Protein AF-A0A960XNT9-F1 (afdb_monomer)

Sequence (187 aa):
MIRTFSFLTCAFPHGAYQSPGFNRPELRAPSIKGQLRWWYDALFADEKEEQRLFGFVSTRQNSRLGLHGNEASRILVRLRPLTAQAPTAPTEFMPHKGREGGTKQAIPAGTRYELSIHPRRGPQSAEQNRRLERVLDAWLLLGAVGQRSNRGAGSVWPDDAPVEAAAFMERAMGLLAGSKLRCALLD

Nearest PDB structures (foldseek):
  6nbt-assembly1_A  TM=6.609E-01  e=4.418E-06  Staphylococcus epidermidis RP62A
  6nbt-assembly2_B  TM=6.761E-01  e=5.360E-06  Staphylococcus epidermidis RP62A
  6ify-assembly1_E  TM=5.010E-01  e=7.398E-06  Streptococcus thermophilus ND03
  6ae2-assembly1_B  TM=5.400E-01  e=9.133E-05  Thermoplasma volcanium GSS1
  6ae2-assembly1_A  TM=5.597E-01  e=2.913E-04  Thermoplasma volcanium GSS1

Mean predicted aligned error: 4.72 Å

Foldseek 3Di:
DKFKKFFQAWAAAADPDDDVVDGDHDDDQVQVLVQLLVLLCQQPVCVLVSCVAQWDADDPVNVVSVHDHTGHHQKDKDKDWPDPDQDWDWDFAPVVVPPVRGTDTTRGTGGMMMIDMDGHDDDDDPVRVVSSVLSVQLCQLPNAHHPCRVVRHRRMHTPPADPDPVVSQVSNCVSRPPGPDDDDDDD

Radius of gyration: 17.93 Å; Cα contacts (8 Å, |Δi|>4): 332; chains: 1; bounding box: 42×40×52 Å

Secondary structure (DSSP, 8-state):
-EEEEEESS-BB---S-EETTEE-----HHHHHHHHHHHHHHHH--HHHHHHHHEE---HHHHHTT--S-EE-SEEEEEEESSSS---EEEESSGGGGGGT-EEEEBPTT-EEEEEEEE-SSPPPHHHHHHHHHHHHHHHHH-B-BTTGGGTTTBEEETT--SSHHHHHHHHHHHHTTSS-------

Structure (mmCIF, N/CA/C/O backbone):
data_AF-A0A960XNT9-F1
#
_entry.id   AF-A0A960XNT9-F1
#
loop_
_atom_site.group_PDB
_atom_site.id
_atom_site.type_symbol
_atom_site.label_atom_id
_atom_site.label_alt_id
_atom_site.label_comp_id
_atom_site.label_asym_id
_atom_site.label_entity_id
_atom_site.label_seq_id
_atom_site.pdbx_PDB_ins_code
_atom_site.Cartn_x
_atom_site.Cartn_y
_atom_site.Cartn_z
_atom_site.occupancy
_atom_site.B_iso_or_equiv
_atom_site.auth_seq_id
_atom_site.auth_comp_id
_atom_site.auth_asym_id
_atom_site.auth_atom_id
_atom_site.pdbx_PDB_model_num
ATOM 1 N N . MET A 1 1 ? 3.912 -5.857 11.818 1.00 93.31 1 MET A N 1
ATOM 2 C CA . MET A 1 1 ? 3.814 -6.706 10.608 1.00 93.31 1 MET A CA 1
ATOM 3 C C . MET A 1 1 ? 4.945 -6.342 9.661 1.00 93.31 1 MET A C 1
ATOM 5 O O . MET A 1 1 ? 5.222 -5.154 9.518 1.00 93.31 1 MET A O 1
ATOM 9 N N . ILE A 1 2 ? 5.599 -7.327 9.045 1.00 96.38 2 ILE A N 1
ATOM 10 C CA . ILE A 1 2 ? 6.659 -7.121 8.047 1.00 96.38 2 ILE A CA 1
ATOM 11 C C . ILE A 1 2 ? 6.313 -7.967 6.819 1.00 96.38 2 ILE A C 1
ATOM 13 O O . ILE A 1 2 ? 5.853 -9.102 6.965 1.00 96.38 2 ILE A O 1
ATOM 17 N N . ARG A 1 3 ? 6.480 -7.391 5.628 1.00 96.88 3 ARG A N 1
ATOM 18 C CA . ARG A 1 3 ? 6.283 -8.040 4.328 1.00 96.88 3 ARG A CA 1
ATOM 19 C C . ARG A 1 3 ? 7.378 -7.595 3.370 1.00 96.88 3 ARG A C 1
ATOM 21 O O . ARG A 1 3 ? 7.838 -6.455 3.443 1.00 96.88 3 ARG A O 1
ATOM 28 N N . THR A 1 4 ? 7.745 -8.467 2.448 1.00 97.12 4 THR A N 1
ATOM 29 C CA . THR A 1 4 ? 8.596 -8.140 1.306 1.00 97.12 4 THR A CA 1
ATOM 30 C C . THR A 1 4 ? 7.773 -8.214 0.030 1.00 97.12 4 THR A C 1
ATOM 32 O O . THR A 1 4 ? 6.846 -9.018 -0.082 1.00 97.12 4 THR A O 1
ATOM 35 N N . PHE A 1 5 ? 8.065 -7.321 -0.909 1.00 97.06 5 PHE A N 1
ATOM 36 C CA . PHE A 1 5 ? 7.385 -7.286 -2.196 1.00 97.06 5 PHE A CA 1
ATOM 37 C C . PHE A 1 5 ? 8.300 -6.748 -3.289 1.00 97.06 5 PHE A C 1
ATOM 39 O O . PHE A 1 5 ? 9.314 -6.091 -3.021 1.00 97.06 5 PHE A O 1
ATOM 46 N N . SER A 1 6 ? 7.902 -6.999 -4.529 1.00 95.94 6 SER A N 1
ATOM 47 C CA . SER A 1 6 ? 8.527 -6.459 -5.730 1.00 95.94 6 SER A CA 1
ATOM 48 C C . SER A 1 6 ? 7.508 -5.719 -6.594 1.00 95.94 6 SER A C 1
ATOM 50 O O . SER A 1 6 ? 6.297 -5.875 -6.427 1.00 95.94 6 SER A O 1
ATOM 52 N N . PHE A 1 7 ? 7.992 -4.885 -7.509 1.00 95.88 7 PHE A N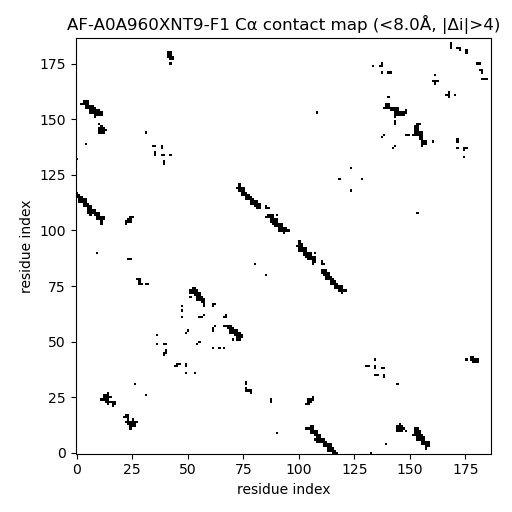 1
ATOM 53 C CA . PHE A 1 7 ? 7.160 -4.339 -8.578 1.00 95.88 7 PHE A CA 1
ATOM 54 C C . PHE A 1 7 ? 7.080 -5.324 -9.752 1.00 95.88 7 PHE A C 1
ATOM 56 O O . PHE A 1 7 ? 8.117 -5.666 -10.313 1.00 95.88 7 PHE A O 1
ATOM 63 N N . LEU A 1 8 ? 5.880 -5.734 -10.176 1.00 95.00 8 LEU A N 1
ATOM 64 C CA . LEU A 1 8 ? 5.704 -6.529 -11.409 1.00 95.00 8 LEU A CA 1
ATOM 65 C C . LEU A 1 8 ? 5.927 -5.694 -12.663 1.00 95.00 8 LEU A C 1
ATOM 67 O O . LEU A 1 8 ? 6.446 -6.172 -13.666 1.00 95.00 8 LEU A O 1
ATOM 71 N N . THR A 1 9 ? 5.517 -4.433 -12.605 1.00 95.50 9 THR A N 1
ATOM 72 C CA . THR A 1 9 ? 5.608 -3.479 -13.706 1.00 95.50 9 THR A CA 1
ATOM 73 C C . THR A 1 9 ? 6.292 -2.213 -13.221 1.00 95.50 9 THR A C 1
ATOM 75 O O . THR A 1 9 ? 6.270 -1.896 -12.030 1.00 95.50 9 THR A O 1
ATOM 78 N N . CYS A 1 10 ? 6.903 -1.461 -14.137 1.00 94.50 10 CYS A N 1
ATOM 79 C CA . CYS A 1 10 ? 7.552 -0.205 -13.776 1.00 94.50 10 CYS A CA 1
ATOM 80 C C . CYS A 1 10 ? 6.565 0.743 -13.080 1.00 94.50 10 CYS A C 1
ATOM 82 O O . CYS A 1 10 ? 5.434 0.930 -13.540 1.00 94.50 10 CYS A O 1
ATOM 84 N N . ALA A 1 11 ? 7.005 1.364 -11.988 1.00 94.44 11 ALA A N 1
ATOM 85 C CA . ALA A 1 11 ? 6.215 2.320 -11.229 1.00 94.44 11 ALA A CA 1
ATOM 86 C C . ALA A 1 11 ? 6.653 3.751 -11.541 1.00 94.44 11 ALA A C 1
ATOM 88 O O . ALA A 1 11 ? 7.844 4.068 -11.574 1.00 94.44 11 ALA A O 1
ATOM 89 N N . PHE A 1 12 ? 5.677 4.648 -11.676 1.00 92.75 12 PHE A N 1
ATOM 90 C CA . PHE A 1 12 ? 5.908 6.073 -11.929 1.00 92.75 12 PHE A CA 1
ATOM 91 C C . PHE A 1 12 ? 5.446 6.932 -10.737 1.00 92.75 12 PHE A C 1
ATOM 93 O O . PHE A 1 12 ? 4.514 7.733 -10.885 1.00 92.75 12 PHE A O 1
ATOM 100 N N . PRO A 1 13 ? 5.996 6.742 -9.520 1.00 91.12 13 PRO A N 1
ATOM 101 C CA . PRO A 1 13 ? 5.665 7.587 -8.389 1.00 91.12 13 PRO A CA 1
ATOM 102 C C . PRO A 1 13 ? 6.347 8.949 -8.496 1.00 91.12 13 PRO A C 1
ATOM 104 O O . PRO A 1 13 ? 7.357 9.141 -9.170 1.00 91.12 13 PRO A O 1
ATOM 107 N N . HIS A 1 14 ? 5.788 9.893 -7.759 1.00 86.06 14 HIS A N 1
ATOM 108 C CA . HIS A 1 14 ? 6.289 11.247 -7.642 1.00 86.06 14 HIS A CA 1
ATOM 109 C C . HIS A 1 14 ? 7.131 11.391 -6.368 1.00 86.06 14 HIS A C 1
ATOM 111 O O . HIS A 1 14 ? 6.634 11.161 -5.262 1.00 86.06 14 HIS A O 1
ATOM 117 N N . GLY A 1 15 ? 8.398 11.779 -6.527 1.00 78.56 15 GLY A N 1
ATOM 118 C CA . GLY A 1 15 ? 9.309 12.093 -5.423 1.00 78.56 15 GLY A CA 1
ATOM 119 C C . GLY A 1 15 ? 9.246 13.561 -4.988 1.00 78.56 15 GLY A C 1
ATOM 120 O O . GLY A 1 15 ? 8.437 14.340 -5.493 1.00 78.56 15 GLY A O 1
ATOM 121 N N . ALA A 1 16 ? 10.117 13.951 -4.054 1.00 72.44 16 ALA A N 1
ATOM 122 C CA . ALA A 1 16 ? 10.285 15.356 -3.657 1.00 72.44 16 ALA A CA 1
ATOM 123 C C . ALA A 1 16 ? 10.972 16.216 -4.742 1.00 72.44 16 ALA A C 1
ATOM 125 O O . ALA A 1 16 ? 10.771 17.425 -4.782 1.00 72.44 16 ALA A O 1
ATOM 126 N N . TYR A 1 17 ? 11.746 15.591 -5.636 1.00 72.19 17 TYR A N 1
ATOM 127 C CA . TYR A 1 17 ? 12.459 16.261 -6.726 1.00 72.19 17 TYR A CA 1
ATOM 128 C C . TYR A 1 17 ? 11.737 16.044 -8.057 1.00 72.19 17 TYR A C 1
ATOM 130 O O . TYR A 1 17 ? 11.825 14.971 -8.659 1.00 72.19 17 TYR A O 1
ATOM 138 N N . GLN A 1 18 ? 11.008 17.076 -8.484 1.00 65.88 18 GLN A N 1
ATOM 139 C CA . GLN A 1 18 ? 10.246 17.121 -9.732 1.00 65.88 18 GLN A CA 1
ATOM 140 C C . GLN A 1 18 ? 10.531 18.435 -10.458 1.00 65.88 18 GLN A C 1
ATOM 142 O O . GLN A 1 18 ? 9.683 19.322 -10.524 1.00 65.88 18 GLN A O 1
ATOM 147 N N . SER A 1 19 ? 11.743 18.571 -10.983 1.00 60.09 19 SER A N 1
ATOM 148 C CA . SER A 1 19 ? 12.091 19.698 -11.851 1.00 60.09 19 SER A CA 1
ATOM 149 C C . SER A 1 19 ? 12.177 19.213 -13.298 1.00 60.09 19 SER A C 1
ATOM 151 O O . SER A 1 19 ? 12.578 18.065 -13.526 1.00 60.09 19 SER A O 1
ATOM 153 N N . PRO A 1 20 ? 11.849 20.051 -14.299 1.00 51.34 20 PRO A N 1
ATOM 154 C CA . PRO A 1 20 ? 12.206 19.763 -15.685 1.00 51.34 20 PRO A CA 1
ATOM 155 C C . PRO A 1 20 ? 13.714 19.460 -15.763 1.00 51.34 20 PRO A C 1
ATOM 157 O O . PRO A 1 20 ? 14.530 20.284 -15.363 1.00 51.34 20 PRO A O 1
ATOM 160 N N . GLY A 1 21 ? 14.081 18.243 -16.176 1.00 57.03 21 GLY A N 1
ATOM 161 C CA . GLY A 1 21 ? 15.473 17.760 -16.214 1.00 57.03 21 GLY A CA 1
ATOM 162 C C . GLY A 1 21 ? 15.944 16.946 -14.996 1.00 57.03 21 GLY A C 1
ATOM 163 O O . GLY A 1 21 ? 16.956 16.259 -15.090 1.00 57.03 21 GLY A O 1
ATOM 164 N N . PHE A 1 22 ? 15.201 16.943 -13.884 1.00 63.22 22 PHE A N 1
ATOM 165 C CA . PHE A 1 22 ? 15.515 16.173 -12.673 1.00 63.22 22 PHE A CA 1
ATOM 166 C C . PHE A 1 22 ? 14.227 15.573 -12.087 1.00 63.22 22 PHE A C 1
ATOM 168 O O . PHE A 1 22 ? 13.600 16.126 -11.184 1.00 63.22 22 PHE A O 1
ATOM 175 N N . ASN A 1 23 ? 13.815 14.426 -12.632 1.00 73.12 23 ASN A N 1
ATOM 176 C CA . ASN A 1 23 ? 12.741 13.610 -12.070 1.00 73.12 23 ASN A CA 1
ATOM 177 C C . ASN A 1 23 ? 13.359 12.381 -11.401 1.00 73.12 23 ASN A C 1
ATOM 179 O O . ASN A 1 23 ? 13.932 11.532 -12.086 1.00 73.12 23 ASN A O 1
ATOM 183 N N . ARG A 1 24 ? 13.251 12.293 -10.074 1.00 84.25 24 ARG A N 1
ATOM 184 C CA . ARG A 1 24 ? 13.674 11.112 -9.314 1.00 84.25 24 ARG A CA 1
ATOM 185 C C . ARG A 1 24 ? 12.440 10.440 -8.721 1.00 84.25 24 ARG A C 1
ATOM 187 O O . ARG A 1 24 ? 11.940 10.913 -7.696 1.00 84.25 24 ARG A O 1
ATOM 194 N N . PRO A 1 25 ? 11.918 9.379 -9.360 1.00 88.69 25 PRO A N 1
ATOM 195 C CA . PRO A 1 25 ? 10.814 8.630 -8.788 1.00 88.69 25 PRO A CA 1
ATOM 196 C C . PRO A 1 25 ? 11.262 8.000 -7.468 1.00 88.69 25 PRO A C 1
ATOM 198 O O . PRO A 1 25 ? 12.357 7.453 -7.355 1.00 88.69 25 PRO A O 1
ATOM 201 N N . GLU A 1 26 ? 10.405 8.093 -6.460 1.00 89.75 26 GLU A N 1
ATOM 202 C CA . GLU A 1 26 ? 10.677 7.590 -5.118 1.00 89.75 26 GLU A CA 1
ATOM 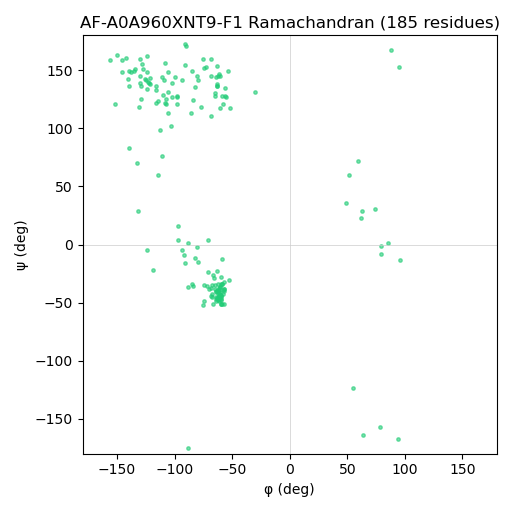203 C C . GLU A 1 26 ? 9.416 6.933 -4.565 1.00 89.75 26 GLU A C 1
ATOM 205 O O . GLU A 1 26 ? 8.315 7.482 -4.664 1.00 89.75 26 GLU A O 1
ATOM 210 N N . LEU A 1 27 ? 9.578 5.768 -3.940 1.00 91.12 27 LEU A N 1
ATOM 211 C CA . LEU A 1 27 ? 8.507 5.136 -3.191 1.00 91.12 27 LEU A CA 1
ATOM 212 C C . LEU A 1 27 ? 8.471 5.683 -1.761 1.00 91.12 27 LEU A C 1
ATOM 214 O O . LEU A 1 27 ? 9.374 5.443 -0.964 1.00 91.12 27 LEU A O 1
ATOM 218 N N . ARG A 1 28 ? 7.401 6.407 -1.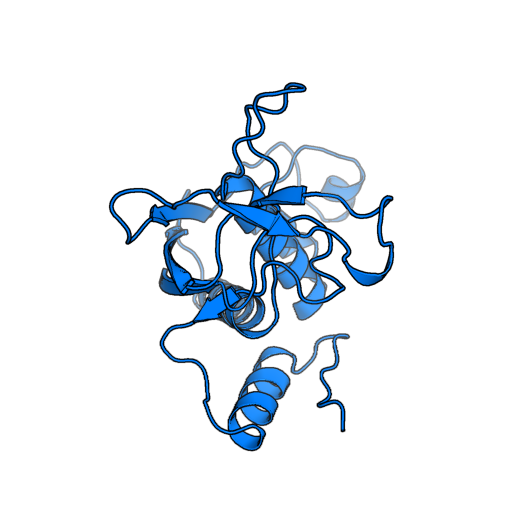425 1.00 91.94 28 ARG A N 1
ATOM 219 C CA . ARG A 1 28 ? 7.297 7.155 -0.167 1.00 91.94 28 ARG A CA 1
ATOM 220 C C . ARG A 1 28 ? 6.357 6.461 0.814 1.00 91.94 28 ARG A C 1
ATOM 222 O O . ARG A 1 28 ? 5.208 6.168 0.483 1.00 91.94 28 ARG A O 1
ATOM 229 N N . ALA A 1 29 ? 6.799 6.287 2.060 1.00 94.75 29 ALA A N 1
ATOM 230 C CA . ALA A 1 29 ? 5.977 5.679 3.110 1.00 94.75 29 ALA A CA 1
ATOM 231 C C . ALA A 1 29 ? 4.635 6.413 3.353 1.00 94.75 29 ALA A C 1
ATOM 233 O O . ALA A 1 29 ? 3.621 5.732 3.512 1.00 94.75 29 ALA A O 1
ATOM 234 N N . PRO A 1 30 ? 4.555 7.764 3.310 1.00 93.88 30 PRO A N 1
ATOM 235 C CA . PRO A 1 30 ? 3.272 8.469 3.371 1.00 93.88 30 PRO A CA 1
ATOM 236 C C . PRO A 1 30 ? 2.313 8.114 2.228 1.00 93.88 30 PRO A C 1
ATOM 238 O O . PRO A 1 30 ? 1.112 8.009 2.460 1.00 93.88 30 PRO A O 1
ATOM 241 N N . SER A 1 31 ? 2.829 7.895 1.013 1.00 93.94 31 SER A N 1
ATOM 242 C CA . SER A 1 31 ? 2.013 7.515 -0.144 1.00 93.94 31 SER A CA 1
ATOM 243 C C . SER A 1 31 ? 1.421 6.120 0.033 1.00 93.94 31 SER A C 1
ATOM 245 O O . SER A 1 31 ? 0.218 5.953 -0.149 1.00 93.94 31 SER A O 1
ATOM 247 N N . ILE A 1 32 ? 2.223 5.144 0.477 1.00 96.50 32 ILE A N 1
ATOM 248 C CA . ILE A 1 32 ? 1.714 3.804 0.811 1.00 96.50 32 ILE A CA 1
ATOM 249 C C . ILE A 1 32 ? 0.692 3.888 1.938 1.00 96.50 32 ILE A C 1
ATOM 251 O O . ILE A 1 32 ? -0.377 3.302 1.835 1.00 96.50 32 ILE A O 1
ATOM 255 N N . LYS A 1 33 ? 0.962 4.666 2.991 1.00 97.25 33 LYS A N 1
ATOM 256 C CA . LYS A 1 33 ? -0.000 4.849 4.081 1.00 97.25 33 LYS A CA 1
ATOM 257 C C . LYS A 1 33 ? -1.345 5.390 3.573 1.00 97.25 33 LYS A C 1
ATOM 259 O O . LYS A 1 33 ? -2.384 4.936 4.040 1.00 97.25 33 LYS A O 1
ATOM 264 N N . GLY A 1 34 ? -1.332 6.323 2.621 1.00 96.69 34 GLY A N 1
ATOM 265 C CA . GLY A 1 34 ? -2.546 6.812 1.963 1.00 96.69 34 GLY A CA 1
ATOM 266 C C . GLY A 1 34 ? -3.285 5.722 1.179 1.00 96.69 34 GLY A C 1
ATOM 267 O O . GLY A 1 34 ? -4.505 5.633 1.265 1.00 96.69 34 GLY A O 1
ATOM 268 N N . GLN A 1 35 ? -2.560 4.849 0.477 1.00 97.06 35 GLN A N 1
ATOM 269 C CA . GLN A 1 35 ? -3.162 3.708 -0.219 1.00 97.06 35 GLN A CA 1
ATOM 270 C C . GLN A 1 35 ? -3.744 2.676 0.750 1.00 97.06 35 GLN A C 1
ATOM 272 O O . GLN A 1 35 ? -4.864 2.226 0.541 1.00 97.06 35 GLN A O 1
ATOM 277 N N . LEU A 1 36 ? -3.041 2.347 1.836 1.00 98.06 36 LEU A N 1
ATOM 278 C CA . LEU A 1 36 ? -3.556 1.451 2.877 1.00 98.06 36 LEU A CA 1
ATOM 279 C C . LEU A 1 36 ? -4.821 2.022 3.529 1.00 98.06 36 LEU A C 1
ATOM 281 O O . LEU A 1 36 ? -5.752 1.276 3.804 1.00 98.06 36 LEU A O 1
ATOM 285 N N . ARG A 1 37 ? -4.883 3.344 3.734 1.00 98.12 37 ARG A N 1
ATOM 286 C CA . ARG A 1 37 ? -6.088 4.031 4.218 1.00 98.12 37 ARG A CA 1
ATOM 287 C C . ARG A 1 37 ? -7.258 3.862 3.246 1.00 98.12 37 ARG A C 1
ATOM 289 O O . ARG A 1 37 ? -8.342 3.489 3.671 1.00 98.12 37 ARG A O 1
ATOM 296 N N . TRP A 1 38 ? -7.020 4.072 1.951 1.00 97.56 38 TRP A N 1
ATOM 297 C CA . TRP A 1 38 ? -8.035 3.859 0.916 1.00 97.56 38 TRP A CA 1
ATOM 298 C C . TRP A 1 38 ? -8.517 2.402 0.867 1.00 97.56 38 TRP A C 1
ATOM 300 O O . TRP A 1 38 ? -9.715 2.154 0.811 1.00 97.56 38 TRP A O 1
ATOM 310 N N . TRP A 1 39 ? -7.601 1.432 0.949 1.00 98.12 39 TRP A N 1
ATOM 311 C CA . TRP A 1 39 ? -7.953 0.009 0.992 1.00 98.12 39 TRP A CA 1
ATOM 312 C C . TRP A 1 39 ? -8.729 -0.364 2.257 1.00 98.12 39 TRP A C 1
ATOM 314 O O . TRP A 1 39 ? -9.629 -1.195 2.185 1.00 98.12 39 TRP A O 1
ATOM 324 N N . TYR A 1 40 ? -8.426 0.256 3.401 1.00 98.25 40 TYR A N 1
ATOM 325 C CA . TYR A 1 40 ? -9.202 0.074 4.627 1.00 98.25 40 TYR A CA 1
ATOM 326 C C . TYR A 1 40 ? -10.659 0.502 4.426 1.00 98.25 40 TYR A C 1
ATOM 328 O O . TYR A 1 40 ? -11.570 -0.280 4.699 1.00 98.25 40 TYR A O 1
ATOM 336 N N . ASP A 1 41 ? -10.877 1.712 3.907 1.00 97.06 41 ASP A N 1
ATOM 337 C CA . ASP A 1 41 ? -12.219 2.213 3.602 1.00 97.06 41 ASP A CA 1
ATOM 338 C C . ASP A 1 41 ? -12.938 1.311 2.584 1.00 97.06 41 ASP A C 1
ATOM 340 O O . ASP A 1 41 ? -14.057 0.858 2.821 1.00 97.06 41 ASP A O 1
ATOM 344 N N . ALA A 1 42 ? -12.257 0.931 1.499 1.00 97.00 42 ALA A N 1
ATOM 345 C CA . ALA A 1 42 ? -12.837 0.090 0.456 1.00 97.00 42 ALA A CA 1
ATOM 346 C C . ALA A 1 42 ? -13.249 -1.312 0.947 1.00 97.00 42 ALA A C 1
ATOM 348 O O . ALA A 1 42 ? -14.232 -1.872 0.450 1.00 97.00 42 ALA A O 1
ATOM 349 N N . LEU A 1 43 ? -12.510 -1.886 1.904 1.00 98.19 43 LEU A N 1
ATOM 350 C CA . LEU A 1 43 ? -12.775 -3.222 2.441 1.00 98.19 43 LEU A CA 1
ATOM 351 C C . LEU A 1 43 ? -13.833 -3.240 3.545 1.00 98.19 43 LEU A C 1
ATOM 353 O O . LEU A 1 43 ? -14.585 -4.212 3.621 1.00 98.19 43 LEU A O 1
ATOM 357 N N . PHE A 1 44 ? -13.888 -2.208 4.392 1.00 97.38 44 PHE A N 1
ATOM 358 C CA . PHE A 1 44 ? -14.698 -2.239 5.616 1.00 97.38 44 PHE A CA 1
ATOM 359 C C . PHE A 1 44 ? -15.802 -1.183 5.682 1.00 97.38 44 PHE A C 1
ATOM 361 O O . PHE A 1 44 ? -16.749 -1.384 6.437 1.00 97.38 44 PHE A O 1
ATOM 368 N N . ALA A 1 45 ? -15.700 -0.084 4.924 1.00 94.88 45 ALA A N 1
ATOM 369 C CA . ALA A 1 45 ? -16.612 1.063 4.994 1.00 94.88 45 ALA A CA 1
ATOM 370 C C . ALA A 1 45 ? -16.857 1.561 6.438 1.00 94.88 45 ALA A C 1
ATOM 372 O O . ALA A 1 45 ? -17.963 1.960 6.802 1.00 94.88 45 ALA A O 1
ATOM 373 N N . ASP A 1 46 ? -15.814 1.502 7.272 1.00 95.62 46 ASP A N 1
ATOM 374 C CA . ASP A 1 46 ? -15.834 1.858 8.694 1.00 95.62 46 ASP A CA 1
ATOM 375 C C . ASP A 1 46 ? -15.015 3.137 8.913 1.00 95.62 46 ASP A C 1
ATOM 377 O O . ASP A 1 46 ? -13.867 3.110 9.363 1.00 95.62 46 ASP A O 1
ATOM 381 N N . GLU A 1 47 ? -15.609 4.272 8.536 1.00 95.19 47 GLU A N 1
ATOM 382 C CA . GLU A 1 47 ? -14.944 5.582 8.535 1.00 95.19 47 GLU A CA 1
ATOM 383 C C . GLU A 1 47 ? -14.416 5.961 9.926 1.00 95.19 47 GLU A C 1
ATOM 385 O O . GLU A 1 47 ? -13.320 6.499 10.071 1.00 95.19 47 GLU A O 1
ATOM 390 N N . LYS A 1 48 ? -15.171 5.650 10.984 1.00 95.75 48 LYS A N 1
ATOM 391 C CA . LYS A 1 48 ? -14.780 5.993 12.355 1.00 95.75 48 LYS A CA 1
ATOM 392 C C . LYS A 1 48 ? -13.504 5.267 12.769 1.00 95.75 48 LYS A C 1
ATOM 394 O O . LYS A 1 48 ? -12.617 5.877 13.373 1.00 95.75 48 LYS A O 1
ATOM 399 N N . GLU A 1 49 ? -13.418 3.975 12.474 1.00 95.44 49 GLU A N 1
ATOM 400 C CA . GLU A 1 49 ? -12.255 3.171 12.826 1.00 95.44 49 GLU A CA 1
ATOM 401 C C . GLU A 1 49 ? -11.049 3.477 11.929 1.00 95.44 49 GLU A C 1
ATOM 403 O O . GLU A 1 49 ? -9.916 3.544 12.410 1.00 95.44 49 GLU A O 1
ATOM 408 N N . GLU A 1 50 ? -11.292 3.776 10.652 1.00 96.62 50 GLU A N 1
ATOM 409 C CA . GLU A 1 50 ? -10.285 4.263 9.708 1.00 96.62 50 GLU A CA 1
ATOM 410 C C . GLU A 1 50 ? -9.614 5.551 10.222 1.00 96.62 50 GLU A C 1
ATOM 412 O O . GLU A 1 50 ? -8.388 5.604 10.375 1.00 96.62 50 GLU A O 1
ATOM 417 N N . GLN A 1 51 ? -10.409 6.554 10.615 1.00 96.25 51 GLN A N 1
ATOM 418 C CA . GLN A 1 51 ? -9.902 7.809 11.181 1.00 96.25 51 GLN A CA 1
ATOM 419 C C . GLN A 1 51 ? -9.079 7.567 12.455 1.00 96.25 51 GLN A C 1
ATOM 421 O O . GLN A 1 51 ? -7.984 8.115 12.596 1.00 96.25 51 GLN A O 1
ATOM 426 N N . ARG A 1 52 ? -9.552 6.710 13.370 1.00 94.19 52 ARG A N 1
ATOM 427 C CA . ARG A 1 52 ? -8.815 6.353 14.598 1.00 94.19 52 ARG A CA 1
ATOM 428 C C . ARG A 1 52 ? -7.480 5.673 14.306 1.00 94.19 52 ARG A C 1
ATOM 430 O O . ARG A 1 52 ? -6.487 5.932 14.982 1.00 94.19 52 ARG A O 1
ATOM 437 N N . LEU A 1 53 ? -7.433 4.799 13.304 1.00 95.06 53 LEU A N 1
ATOM 438 C CA . LEU A 1 53 ? -6.231 4.044 12.968 1.00 95.06 53 LEU A CA 1
ATOM 439 C C . LEU A 1 53 ? -5.180 4.921 12.268 1.00 95.06 53 LEU A C 1
ATOM 441 O O . LEU A 1 53 ? -4.002 4.927 12.649 1.00 95.06 53 LEU A O 1
ATOM 445 N N . PHE A 1 54 ? -5.596 5.683 11.254 1.00 96.06 54 PHE A N 1
ATOM 446 C CA . PHE A 1 54 ? -4.696 6.455 10.391 1.00 96.06 54 PHE A CA 1
ATOM 447 C C . PHE A 1 54 ? -4.437 7.888 10.883 1.00 96.06 54 PHE A C 1
ATOM 449 O O . PHE A 1 54 ? -3.431 8.495 10.477 1.00 96.06 54 PHE A O 1
ATOM 456 N N . GLY A 1 55 ? -5.264 8.376 11.808 1.00 95.12 55 GLY A N 1
ATOM 457 C CA . GLY A 1 55 ? -5.240 9.717 12.381 1.00 95.12 55 GLY A CA 1
ATOM 458 C C . GLY A 1 55 ? -6.190 10.683 11.672 1.00 95.12 55 GLY A C 1
ATOM 459 O O . GLY A 1 55 ? -6.444 10.566 10.470 1.00 95.12 55 GLY A O 1
ATOM 460 N N . PHE A 1 56 ? -6.653 11.682 12.421 1.00 95.88 56 PHE A N 1
ATOM 461 C CA . PHE A 1 56 ? -7.619 12.676 11.976 1.00 95.88 56 PHE A CA 1
ATOM 462 C C . PHE A 1 56 ? -7.364 14.054 12.595 1.00 95.88 56 PHE A C 1
ATOM 464 O O . PHE A 1 56 ? -6.730 14.199 13.642 1.00 95.88 56 PHE A O 1
ATOM 471 N N . VAL A 1 57 ? -7.889 15.080 11.932 1.00 96.06 57 VAL A N 1
ATOM 472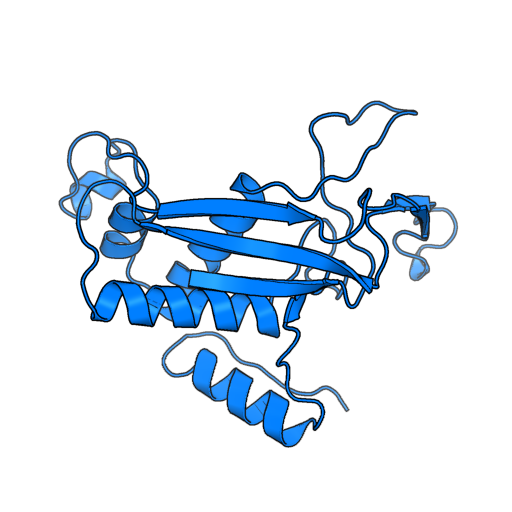 C CA . VAL A 1 57 ? -7.960 16.450 12.455 1.00 96.06 57 VAL A CA 1
ATOM 473 C C . VAL A 1 57 ? -9.404 16.795 12.794 1.00 96.06 57 VAL A C 1
ATOM 475 O O . VAL A 1 57 ? -10.335 16.206 12.239 1.00 96.06 57 VAL A O 1
ATOM 478 N N . SER A 1 58 ? -9.601 17.749 13.695 1.00 94.94 58 SER A N 1
ATOM 479 C CA . SER A 1 58 ? -10.922 18.214 14.096 1.00 94.94 58 SER A CA 1
ATOM 480 C C . SER A 1 58 ? -11.662 18.788 12.890 1.00 94.94 58 SER A C 1
ATOM 482 O O . SER A 1 58 ? -11.231 19.766 12.279 1.00 94.94 58 SER A O 1
ATOM 484 N N . THR A 1 59 ? -12.780 18.162 12.533 1.00 94.75 59 THR A N 1
ATOM 485 C CA . THR A 1 59 ? -13.668 18.606 11.456 1.00 94.75 59 THR A CA 1
ATOM 486 C C . THR A 1 59 ? -15.116 18.361 11.858 1.00 94.75 59 THR A C 1
ATOM 488 O O . THR A 1 59 ? -15.408 17.522 12.711 1.00 94.75 59 THR A O 1
ATOM 491 N N . ARG A 1 60 ? -16.061 19.048 11.204 1.00 94.25 60 ARG A N 1
ATOM 492 C CA . ARG A 1 60 ? -17.496 18.794 11.408 1.00 94.25 60 ARG A CA 1
ATOM 493 C C . ARG A 1 60 ? -17.879 17.345 11.080 1.00 94.25 60 ARG A C 1
ATOM 495 O O . ARG A 1 60 ? -18.761 16.798 11.731 1.00 94.25 60 ARG A O 1
ATOM 502 N N . GLN A 1 61 ? -17.220 16.738 10.092 1.00 92.75 61 GLN A N 1
ATOM 503 C CA . GLN A 1 61 ? -17.422 15.341 9.707 1.00 92.75 61 GLN A CA 1
ATOM 504 C C . GLN A 1 61 ? -16.962 14.390 10.817 1.00 92.75 61 GLN A C 1
ATOM 506 O O . GLN A 1 61 ? -17.760 13.590 11.292 1.00 92.75 61 GLN A O 1
ATOM 511 N N . ASN A 1 62 ? -15.740 14.561 11.324 1.00 94.94 62 ASN A N 1
ATOM 512 C CA . ASN A 1 62 ? -15.209 13.736 12.412 1.00 94.94 62 ASN A CA 1
ATOM 513 C C . ASN A 1 62 ? -16.027 13.887 13.704 1.00 94.94 62 ASN A C 1
ATOM 515 O O . ASN A 1 62 ? -16.351 12.889 14.346 1.00 94.94 62 ASN A O 1
ATOM 519 N N . SER A 1 63 ? -16.489 15.098 14.026 1.00 94.19 63 SER A N 1
ATOM 520 C CA . SER A 1 63 ? -17.389 15.315 15.166 1.00 94.19 63 SER A CA 1
ATOM 521 C C . SER A 1 63 ? -18.713 14.552 15.038 1.00 94.19 63 SER A C 1
ATOM 523 O O . SER A 1 63 ? -19.205 14.036 16.037 1.00 94.19 63 SER A O 1
ATOM 525 N N . ARG A 1 64 ? -19.281 14.415 13.827 1.00 95.00 64 ARG A N 1
ATOM 526 C CA . ARG A 1 64 ? -20.495 13.601 13.592 1.00 95.00 64 ARG A CA 1
ATOM 527 C C . ARG A 1 64 ? -20.257 12.105 13.808 1.00 95.00 64 ARG A C 1
ATOM 529 O O . ARG A 1 64 ? -21.189 11.397 14.167 1.00 95.00 64 ARG A O 1
ATOM 536 N N . LEU A 1 65 ? -19.020 11.636 13.643 1.00 93.81 65 LEU A N 1
ATOM 537 C CA . LEU A 1 65 ? -18.605 10.264 13.964 1.00 93.81 65 LEU A CA 1
ATOM 538 C C . LEU A 1 65 ? -18.330 10.066 15.472 1.00 93.81 65 LEU A C 1
ATOM 540 O O . LEU A 1 65 ? -18.003 8.958 15.915 1.00 93.81 65 LEU A O 1
ATOM 544 N N . GLY A 1 66 ? -18.451 11.127 16.279 1.00 95.31 66 GLY A N 1
ATOM 545 C CA . GLY A 1 66 ? -18.084 11.136 17.696 1.00 95.31 66 GLY A CA 1
ATOM 546 C C . GLY A 1 66 ? -16.570 11.158 17.922 1.00 95.31 66 GLY A C 1
ATOM 547 O O . GLY A 1 66 ? -16.087 10.563 18.884 1.00 95.31 66 GLY A O 1
ATOM 548 N N . LEU A 1 67 ? -15.813 11.766 17.004 1.00 95.00 67 LEU A N 1
ATOM 549 C CA . LEU A 1 67 ? -14.372 11.984 17.111 1.00 95.00 67 LEU A CA 1
ATOM 550 C C . LEU A 1 67 ? -14.110 13.471 17.376 1.00 95.00 67 LEU A C 1
ATOM 552 O O . LEU A 1 67 ? -14.492 14.327 16.578 1.00 95.00 67 LEU A O 1
ATOM 556 N N . HIS A 1 68 ? -13.453 13.781 18.492 1.00 93.94 68 HIS A N 1
ATOM 557 C CA . HIS A 1 68 ? -13.217 15.155 18.935 1.00 93.94 68 HIS A CA 1
ATOM 558 C C . HIS A 1 68 ? -11.722 15.444 19.077 1.00 93.94 68 HIS A C 1
ATOM 560 O O . HIS A 1 68 ? -10.954 14.592 19.520 1.00 93.94 68 HIS A O 1
ATOM 566 N N . GLY A 1 69 ? -11.317 16.667 18.725 1.00 94.38 69 GLY A N 1
ATOM 567 C CA . GLY A 1 69 ? -9.918 17.091 18.764 1.00 94.38 69 GLY A CA 1
ATOM 568 C C . GLY A 1 69 ? -9.099 16.587 17.573 1.00 94.38 69 GLY A C 1
ATOM 569 O O . GLY A 1 69 ? -9.637 16.311 16.502 1.00 94.38 69 GLY A O 1
ATOM 570 N N . ASN A 1 70 ? -7.782 16.513 17.763 1.00 95.69 70 ASN A N 1
ATOM 571 C CA . ASN A 1 70 ? -6.834 16.029 16.764 1.00 95.69 70 ASN A CA 1
ATOM 572 C C . ASN A 1 70 ? -6.155 14.766 17.288 1.00 95.69 70 ASN A C 1
ATOM 574 O O . ASN A 1 70 ? -5.626 14.767 18.401 1.00 95.69 70 ASN A O 1
ATOM 578 N N . GLU A 1 71 ? -6.077 13.729 16.462 1.00 95.12 71 GLU A N 1
ATOM 579 C CA . GLU A 1 71 ? -5.374 12.497 16.802 1.00 95.12 71 GLU A CA 1
ATOM 580 C C . GLU A 1 71 ? -4.403 12.128 15.681 1.00 95.12 71 GLU A C 1
ATOM 582 O O . GLU A 1 71 ? -4.777 11.999 14.517 1.00 95.12 71 GLU A O 1
ATOM 587 N N . ALA A 1 72 ? -3.123 11.947 16.012 1.00 94.44 72 ALA A N 1
ATOM 588 C CA . ALA A 1 72 ? -2.170 11.442 15.026 1.00 94.44 72 ALA A CA 1
ATOM 589 C C . ALA A 1 72 ? -2.212 9.913 14.972 1.00 94.44 72 ALA A C 1
ATOM 591 O O . ALA A 1 72 ? -2.381 9.257 15.994 1.00 94.44 72 ALA A O 1
ATOM 592 N N . SER A 1 73 ? -1.937 9.388 13.780 1.00 95.12 73 SER A N 1
ATOM 593 C CA . SER A 1 73 ? -1.834 7.968 13.432 1.00 95.12 73 SER A CA 1
ATOM 594 C C . SER A 1 73 ? -1.364 7.031 14.538 1.00 95.12 73 SER A C 1
ATOM 596 O O . SER A 1 73 ? -0.281 7.225 15.111 1.00 95.12 73 SER A O 1
ATOM 598 N N . ARG A 1 74 ? -2.110 5.937 14.700 1.00 95.75 74 ARG A N 1
ATOM 599 C CA . ARG A 1 74 ? -1.766 4.811 15.572 1.00 95.75 74 ARG A CA 1
ATOM 600 C C . ARG A 1 74 ? -0.916 3.744 14.884 1.00 95.75 74 ARG A C 1
ATOM 602 O O . ARG A 1 74 ? -0.542 2.751 15.495 1.00 95.75 74 ARG A O 1
ATOM 609 N N . ILE A 1 75 ? -0.562 3.962 13.620 1.00 95.81 75 ILE A N 1
ATOM 610 C CA . ILE A 1 75 ? 0.396 3.130 12.888 1.00 95.81 75 ILE A CA 1
ATOM 611 C C . ILE A 1 75 ? 1.554 3.957 12.337 1.00 95.81 75 ILE A C 1
ATOM 613 O O . ILE A 1 75 ? 1.393 5.127 11.966 1.00 95.81 75 ILE A O 1
ATOM 617 N N . LEU A 1 76 ? 2.721 3.329 12.256 1.00 96.12 76 LEU A N 1
ATOM 618 C CA . LEU A 1 76 ? 3.897 3.818 11.553 1.00 96.12 76 LEU A CA 1
ATOM 619 C C . LEU A 1 76 ? 4.196 2.883 10.382 1.00 96.12 76 LEU A C 1
ATOM 621 O O . LEU A 1 76 ? 4.409 1.692 10.585 1.00 96.12 76 LEU A O 1
ATOM 625 N N . VAL A 1 77 ? 4.251 3.445 9.176 1.00 97.25 77 VAL A N 1
ATOM 626 C CA . VAL A 1 77 ? 4.664 2.735 7.961 1.00 97.25 77 VAL A CA 1
ATOM 627 C C . VAL A 1 77 ? 6.131 3.050 7.695 1.00 97.25 77 VAL A C 1
ATOM 629 O O . VAL A 1 77 ? 6.513 4.222 7.656 1.00 97.25 77 VAL A O 1
ATOM 632 N N . ARG A 1 78 ? 6.950 2.017 7.512 1.00 97.06 78 ARG A N 1
ATOM 633 C CA . ARG A 1 78 ? 8.356 2.125 7.117 1.00 97.06 78 ARG A CA 1
ATOM 634 C C . ARG A 1 78 ? 8.607 1.306 5.863 1.00 97.06 78 ARG A C 1
ATOM 636 O O . ARG A 1 78 ? 8.086 0.205 5.719 1.00 97.06 78 ARG A O 1
ATOM 643 N N . LEU A 1 79 ? 9.442 1.860 4.996 1.00 94.31 79 LEU A N 1
ATOM 644 C CA . LEU A 1 79 ? 9.921 1.218 3.785 1.00 94.31 79 LEU A CA 1
ATOM 645 C C . LEU A 1 79 ? 11.433 1.134 3.826 1.00 94.31 79 LEU A C 1
ATOM 647 O O . LEU A 1 79 ? 12.096 2.109 4.183 1.00 94.31 79 LEU A O 1
ATOM 651 N N . ARG A 1 80 ? 11.959 -0.010 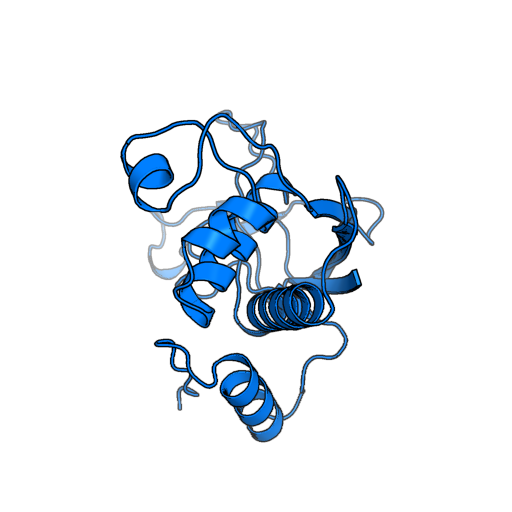3.409 1.00 94.12 80 ARG A N 1
ATOM 652 C CA . ARG A 1 80 ? 13.388 -0.230 3.240 1.00 94.12 80 ARG A CA 1
ATOM 653 C C . ARG A 1 80 ? 13.625 -0.852 1.863 1.00 94.12 80 ARG A C 1
ATOM 655 O O . ARG A 1 80 ? 13.092 -1.931 1.612 1.00 94.12 80 ARG A O 1
ATOM 662 N N . PRO A 1 81 ? 14.372 -0.201 0.955 1.00 91.94 81 PRO A N 1
ATOM 663 C CA . PRO A 1 81 ? 14.766 -0.846 -0.291 1.00 91.94 81 PRO A CA 1
ATOM 664 C C . PRO A 1 81 ? 15.658 -2.050 0.031 1.00 91.94 81 PRO A C 1
ATOM 666 O O . PRO A 1 81 ? 16.524 -1.975 0.905 1.00 91.94 81 PRO A O 1
ATOM 669 N N . LEU A 1 82 ? 15.414 -3.170 -0.647 1.00 92.50 82 LEU A N 1
ATOM 670 C CA . LEU A 1 82 ? 16.225 -4.385 -0.501 1.00 92.50 82 LEU A CA 1
ATOM 671 C C . LEU A 1 82 ? 17.369 -4.452 -1.515 1.00 92.50 82 LEU A C 1
ATOM 673 O O . LEU A 1 82 ? 18.249 -5.299 -1.395 1.00 92.50 82 LEU A O 1
ATOM 677 N N . THR A 1 83 ? 17.385 -3.542 -2.486 1.00 78.62 83 THR A N 1
ATOM 678 C CA . THR A 1 83 ? 18.505 -3.318 -3.400 1.00 78.62 83 THR A CA 1
ATOM 679 C C . THR A 1 83 ? 19.320 -2.106 -2.935 1.00 78.62 83 THR A C 1
ATOM 681 O O . THR A 1 83 ? 18.754 -1.142 -2.418 1.00 78.62 83 THR A O 1
ATOM 684 N N . ALA A 1 84 ? 20.649 -2.147 -3.106 1.00 65.38 84 ALA A N 1
ATOM 685 C CA . ALA A 1 84 ? 21.597 -1.142 -2.590 1.00 65.38 84 ALA A CA 1
ATOM 686 C C . ALA A 1 84 ? 21.248 0.313 -2.979 1.00 65.38 84 ALA A C 1
ATOM 688 O O . ALA A 1 84 ? 21.463 1.241 -2.203 1.00 65.38 84 ALA A O 1
ATOM 689 N N . GLN A 1 85 ? 20.616 0.492 -4.138 1.00 63.59 85 GLN A N 1
ATOM 690 C CA . GLN A 1 85 ? 19.753 1.623 -4.465 1.00 63.59 85 GLN A CA 1
ATOM 691 C C . GLN A 1 85 ? 18.531 1.084 -5.209 1.00 63.59 85 GLN A C 1
ATOM 693 O O . GLN A 1 85 ? 18.635 0.085 -5.923 1.00 63.59 85 GLN A O 1
ATOM 698 N N . ALA A 1 86 ? 17.369 1.723 -5.053 1.00 63.41 86 ALA A N 1
ATOM 699 C CA . ALA A 1 86 ? 16.275 1.505 -5.990 1.00 63.41 86 ALA A CA 1
ATOM 700 C C . ALA A 1 86 ? 16.722 2.118 -7.325 1.00 63.41 86 ALA A C 1
ATOM 702 O O . ALA A 1 86 ? 16.891 3.342 -7.377 1.00 63.41 86 ALA A O 1
ATOM 703 N N . PRO A 1 87 ? 17.008 1.311 -8.363 1.00 73.44 87 PRO A N 1
ATOM 704 C CA . PRO A 1 87 ? 17.427 1.872 -9.634 1.00 73.44 87 PRO A CA 1
ATOM 705 C C . PRO A 1 87 ? 16.308 2.773 -10.154 1.00 73.44 87 PRO A C 1
ATOM 707 O O . PRO A 1 87 ? 15.128 2.498 -9.948 1.00 73.44 87 PRO A O 1
ATOM 710 N N . THR A 1 88 ? 16.673 3.865 -10.813 1.00 86.88 88 THR A N 1
ATOM 711 C CA . THR A 1 88 ? 15.741 4.629 -11.642 1.00 86.88 88 THR A CA 1
ATOM 712 C C . THR A 1 88 ? 16.152 4.427 -13.083 1.00 86.88 88 THR A C 1
ATOM 714 O O . THR A 1 88 ? 17.328 4.618 -13.398 1.00 86.88 88 THR A O 1
ATOM 717 N N . ALA A 1 89 ? 15.217 4.043 -13.945 1.00 88.69 89 ALA A N 1
ATOM 718 C CA . ALA A 1 89 ? 15.507 3.835 -15.359 1.00 88.69 89 ALA A CA 1
ATOM 719 C C . ALA A 1 89 ? 14.570 4.663 -16.248 1.00 88.69 89 ALA A C 1
ATOM 721 O O . ALA A 1 89 ? 13.372 4.762 -15.944 1.00 88.69 89 ALA A O 1
ATOM 722 N N . PRO A 1 90 ? 15.069 5.212 -17.373 1.00 90.31 90 PRO A N 1
ATOM 723 C CA . PRO A 1 90 ? 14.207 5.714 -18.432 1.00 90.31 90 PRO A CA 1
ATOM 724 C C . PRO A 1 90 ? 13.299 4.580 -18.922 1.00 90.31 90 PRO A C 1
ATOM 726 O O . PRO A 1 90 ? 13.780 3.537 -19.351 1.00 90.31 90 PRO A O 1
ATOM 729 N N . THR A 1 91 ? 11.988 4.772 -18.833 1.00 91.12 91 THR A N 1
ATOM 730 C CA . THR A 1 91 ? 10.972 3.801 -19.251 1.00 91.12 91 THR A CA 1
ATOM 731 C C . THR A 1 91 ? 9.949 4.499 -20.137 1.00 91.12 91 THR A C 1
ATOM 733 O O . THR A 1 91 ? 9.547 5.632 -19.843 1.00 91.12 91 THR A O 1
ATOM 736 N N . GLU A 1 92 ? 9.520 3.835 -21.211 1.00 90.06 92 GLU A N 1
ATOM 737 C CA . GLU A 1 92 ? 8.439 4.332 -22.063 1.00 90.06 92 GLU A CA 1
ATOM 738 C C . GLU A 1 92 ? 7.171 4.571 -21.239 1.00 90.06 92 GLU A C 1
ATOM 740 O O . GLU A 1 92 ? 6.694 3.710 -20.494 1.00 90.06 92 GLU A O 1
ATOM 745 N N . PHE A 1 93 ? 6.614 5.769 -21.363 1.00 87.62 93 PHE A N 1
ATOM 746 C CA . PHE A 1 93 ? 5.402 6.172 -20.677 1.00 87.62 93 PHE A CA 1
ATOM 747 C C . PHE A 1 93 ? 4.280 6.257 -21.709 1.00 87.62 93 PHE A C 1
ATOM 749 O O . PHE A 1 93 ? 4.380 6.992 -22.674 1.00 87.62 93 PHE A O 1
ATOM 756 N N . MET A 1 94 ? 3.189 5.509 -21.526 1.00 87.38 94 MET A N 1
ATOM 757 C CA . MET A 1 94 ? 2.070 5.473 -22.488 1.00 87.38 94 MET A CA 1
ATOM 758 C C . MET A 1 94 ? 2.497 5.188 -23.953 1.00 87.38 94 MET A C 1
ATOM 760 O O . MET A 1 94 ? 2.180 5.983 -24.839 1.00 87.38 94 MET A O 1
ATOM 764 N N . PRO A 1 95 ? 3.138 4.042 -24.244 1.00 84.19 95 PRO A N 1
ATOM 765 C CA . PRO A 1 95 ? 3.672 3.743 -25.582 1.00 84.19 95 PRO A CA 1
ATOM 766 C C . PRO A 1 95 ? 2.616 3.795 -26.703 1.00 84.19 95 PRO A C 1
ATOM 768 O O . PRO A 1 95 ? 2.889 4.267 -27.801 1.00 84.19 95 PRO A O 1
ATOM 771 N N . HIS A 1 96 ? 1.362 3.435 -26.401 1.00 85.25 96 HIS A N 1
ATOM 772 C CA . HIS A 1 96 ? 0.212 3.544 -27.317 1.00 85.25 96 HIS A CA 1
ATOM 773 C C . HIS A 1 96 ? -0.086 4.968 -27.825 1.00 85.25 96 HIS A C 1
ATOM 775 O O . HIS A 1 96 ? -0.894 5.126 -28.734 1.00 85.25 96 HIS A O 1
ATOM 781 N N . LYS A 1 97 ? 0.518 6.009 -27.239 1.00 85.81 97 LYS A N 1
ATOM 782 C CA . LYS A 1 97 ? 0.385 7.401 -27.687 1.00 85.81 97 LYS A CA 1
ATOM 783 C C . LYS A 1 97 ? 1.536 7.879 -28.585 1.00 85.81 97 LYS A C 1
ATOM 785 O O . LYS A 1 97 ? 1.584 9.057 -28.939 1.00 85.81 97 LYS A O 1
ATOM 790 N N . GLY A 1 98 ? 2.483 7.007 -28.937 1.00 83.62 98 GLY A N 1
ATOM 791 C CA . GLY A 1 98 ? 3.636 7.366 -29.764 1.00 83.62 98 GLY A CA 1
ATOM 792 C C . GLY A 1 98 ? 4.414 8.551 -29.179 1.00 83.62 98 GLY A C 1
ATOM 793 O O . GLY A 1 98 ? 4.819 8.527 -28.016 1.00 83.62 98 GLY A O 1
ATOM 794 N N . ARG A 1 99 ? 4.585 9.623 -29.969 1.00 74.25 99 ARG A N 1
ATOM 795 C CA . ARG A 1 99 ? 5.348 10.825 -29.570 1.00 74.25 99 ARG A CA 1
ATOM 796 C C . ARG A 1 99 ? 4.794 11.539 -28.330 1.00 74.25 99 ARG A C 1
ATOM 798 O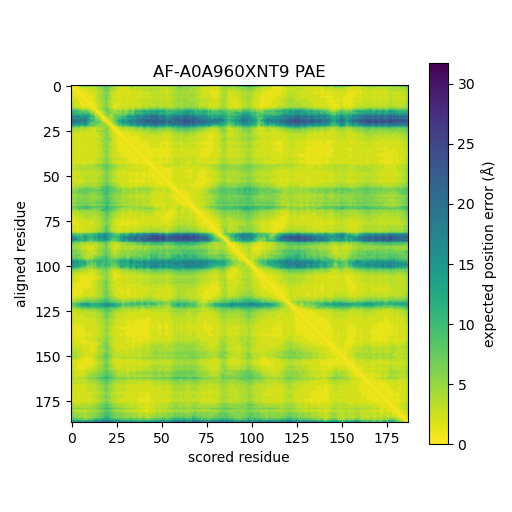 O . ARG A 1 99 ? 5.573 12.155 -27.613 1.00 74.25 99 ARG A O 1
ATOM 805 N N . GLU A 1 100 ? 3.492 11.448 -28.056 1.00 76.69 100 GLU A N 1
ATOM 806 C CA . GLU A 1 100 ? 2.879 12.071 -26.868 1.00 76.69 100 GLU A CA 1
ATOM 807 C C . GLU A 1 100 ? 3.085 11.260 -25.579 1.00 76.69 100 GLU A C 1
ATOM 809 O O . GLU A 1 100 ? 2.841 11.763 -24.481 1.00 76.69 100 GLU A O 1
ATOM 814 N N . GLY A 1 101 ? 3.487 9.991 -25.692 1.00 78.12 101 GLY A N 1
ATOM 815 C CA . GLY A 1 101 ? 3.773 9.142 -24.539 1.00 78.12 101 GLY A CA 1
ATOM 816 C C . GLY A 1 101 ? 5.110 9.494 -23.887 1.00 78.12 101 GLY A C 1
ATOM 817 O O . GLY A 1 101 ? 5.179 9.783 -22.687 1.00 78.12 101 GLY A O 1
ATOM 818 N N . GLY A 1 102 ? 6.158 9.540 -24.710 1.00 87.38 102 GLY A N 1
ATOM 819 C CA . GLY A 1 102 ? 7.514 9.882 -24.292 1.00 87.38 102 GLY A CA 1
ATOM 820 C C . GLY A 1 102 ? 8.124 8.892 -23.294 1.00 87.38 102 GLY A C 1
ATOM 821 O O . GLY A 1 102 ? 7.645 7.777 -23.098 1.00 87.38 102 GLY A O 1
ATOM 822 N N . THR A 1 103 ? 9.198 9.327 -22.638 1.00 87.94 103 THR A N 1
ATOM 823 C CA . THR A 1 103 ? 9.962 8.524 -21.674 1.00 87.94 103 THR A CA 1
ATOM 824 C C . THR A 1 103 ? 9.993 9.236 -20.329 1.00 87.94 103 THR A C 1
ATOM 826 O O . THR A 1 103 ? 10.169 10.454 -20.262 1.00 87.94 103 THR A O 1
ATOM 829 N N . LYS A 1 104 ? 9.845 8.485 -19.235 1.00 88.56 104 LYS A N 1
ATOM 830 C CA . LYS A 1 104 ? 9.981 9.002 -17.867 1.00 88.56 104 LYS A CA 1
ATOM 831 C C . LYS A 1 104 ? 10.955 8.155 -17.068 1.00 88.56 104 LYS A C 1
ATOM 833 O O . LYS A 1 104 ? 11.060 6.954 -17.285 1.00 88.56 104 LYS A O 1
ATOM 838 N N . GLN A 1 105 ? 11.623 8.778 -16.102 1.00 90.56 105 GLN A N 1
ATOM 839 C CA . GLN A 1 105 ? 12.304 8.027 -15.053 1.00 90.56 105 GLN A CA 1
ATOM 840 C C . GLN A 1 105 ? 11.258 7.274 -14.227 1.00 90.56 105 GLN A C 1
ATOM 842 O O . GLN A 1 105 ? 10.285 7.875 -13.762 1.00 90.56 105 GLN A O 1
ATOM 847 N N . ALA A 1 106 ? 11.463 5.973 -14.062 1.00 92.44 106 ALA A N 1
ATOM 848 C CA . ALA A 1 106 ? 10.584 5.076 -13.322 1.00 92.44 106 ALA A CA 1
ATOM 849 C C . ALA A 1 106 ? 11.383 4.248 -12.314 1.00 92.44 106 ALA A C 1
ATOM 851 O O . ALA A 1 106 ? 12.593 4.079 -12.469 1.00 92.44 106 ALA A O 1
ATOM 852 N N . ILE A 1 107 ? 10.692 3.706 -11.311 1.00 93.19 107 ILE A N 1
ATOM 853 C CA . ILE A 1 107 ? 11.203 2.564 -10.550 1.00 93.19 107 ILE A CA 1
ATOM 854 C C . ILE A 1 107 ? 10.986 1.324 -11.433 1.00 93.19 107 ILE A C 1
ATOM 856 O O . ILE A 1 107 ? 9.832 1.045 -11.773 1.00 93.19 107 ILE A O 1
ATOM 860 N N . PRO A 1 108 ? 12.041 0.597 -11.838 1.00 93.00 108 PRO A N 1
ATOM 861 C CA . PRO A 1 108 ? 11.921 -0.571 -12.697 1.00 93.00 108 PRO A CA 1
ATOM 862 C C . PRO A 1 108 ? 11.123 -1.701 -12.052 1.00 93.00 108 PRO A C 1
ATOM 864 O O . PRO A 1 108 ? 11.132 -1.868 -10.825 1.00 93.00 108 PRO A O 1
ATOM 867 N N . ALA A 1 109 ? 10.511 -2.526 -12.902 1.00 93.94 109 ALA A N 1
ATOM 868 C CA . ALA A 1 109 ? 10.030 -3.843 -12.505 1.00 93.94 109 ALA A CA 1
ATOM 869 C C . ALA A 1 109 ? 11.162 -4.665 -11.857 1.00 93.94 109 ALA A C 1
ATOM 871 O O . ALA A 1 109 ? 12.343 -4.475 -12.150 1.00 93.94 109 ALA A O 1
ATOM 872 N N . GLY A 1 110 ? 10.801 -5.549 -10.934 1.00 93.62 110 GLY A N 1
ATOM 873 C CA . GLY A 1 110 ? 11.730 -6.348 -10.140 1.00 93.62 110 GLY A CA 1
ATOM 874 C C . GLY A 1 110 ? 12.364 -5.609 -8.958 1.00 93.62 110 GLY A C 1
ATOM 875 O O . GLY A 1 110 ? 12.996 -6.255 -8.126 1.00 93.62 110 GLY A O 1
ATOM 876 N N . THR A 1 111 ? 12.190 -4.287 -8.815 1.00 94.38 111 THR A N 1
ATOM 877 C CA . THR A 1 111 ? 12.710 -3.564 -7.639 1.00 94.38 111 THR A CA 1
ATOM 878 C C . THR A 1 111 ? 12.006 -4.047 -6.369 1.00 94.38 111 THR A C 1
ATOM 880 O O . THR A 1 111 ? 10.775 -4.086 -6.327 1.00 94.38 111 THR A O 1
ATOM 883 N N . ARG A 1 112 ? 12.781 -4.393 -5.330 1.00 95.25 112 ARG A N 1
ATOM 884 C CA . ARG A 1 112 ? 12.287 -5.024 -4.093 1.00 95.25 112 ARG A CA 1
ATOM 885 C C . ARG A 1 112 ? 12.328 -4.093 -2.889 1.00 95.25 112 ARG A C 1
ATOM 887 O O . ARG A 1 112 ? 13.300 -3.363 -2.681 1.00 95.25 112 ARG A O 1
ATOM 894 N N . TYR A 1 113 ? 11.305 -4.196 -2.048 1.00 95.81 113 TYR A N 1
ATOM 895 C CA . TYR A 1 113 ? 11.176 -3.448 -0.803 1.00 95.81 113 TYR A CA 1
ATOM 896 C C . TYR A 1 113 ? 10.727 -4.351 0.341 1.00 95.81 113 TYR A C 1
ATOM 898 O O . TYR A 1 113 ? 9.957 -5.292 0.161 1.00 95.81 113 TYR A O 1
ATOM 906 N N . GLU A 1 114 ? 11.167 -4.003 1.541 1.00 96.88 114 GLU A N 1
ATOM 907 C CA . GLU A 1 114 ? 10.557 -4.437 2.787 1.00 96.88 114 GLU A CA 1
ATOM 908 C C . GLU A 1 114 ? 9.633 -3.328 3.290 1.00 96.88 114 GLU A C 1
ATOM 910 O O . GLU A 1 114 ? 10.031 -2.167 3.444 1.00 96.88 114 GLU A O 1
ATOM 915 N N . LEU A 1 115 ? 8.387 -3.702 3.550 1.00 97.38 115 LEU A N 1
ATOM 916 C CA . LEU A 1 115 ? 7.365 -2.873 4.156 1.00 97.38 115 LEU A CA 1
ATOM 917 C C . LEU A 1 115 ? 7.135 -3.362 5.579 1.00 97.38 115 LEU A C 1
ATOM 919 O O . LEU A 1 115 ? 6.814 -4.527 5.810 1.00 97.38 115 LEU A O 1
ATOM 923 N N . SER A 1 116 ? 7.259 -2.456 6.542 1.00 97.25 116 SER A N 1
ATOM 924 C CA . SER A 1 116 ? 6.914 -2.749 7.927 1.00 97.25 116 SER A CA 1
ATOM 925 C C . SER A 1 116 ? 5.888 -1.760 8.465 1.00 97.25 116 SER A C 1
ATOM 927 O O . SER A 1 116 ? 5.992 -0.546 8.274 1.00 97.25 116 SER A O 1
ATOM 929 N N . ILE A 1 117 ? 4.876 -2.304 9.137 1.00 96.50 117 ILE A N 1
ATOM 930 C CA . ILE A 1 117 ? 3.837 -1.546 9.828 1.00 96.50 117 ILE A CA 1
AT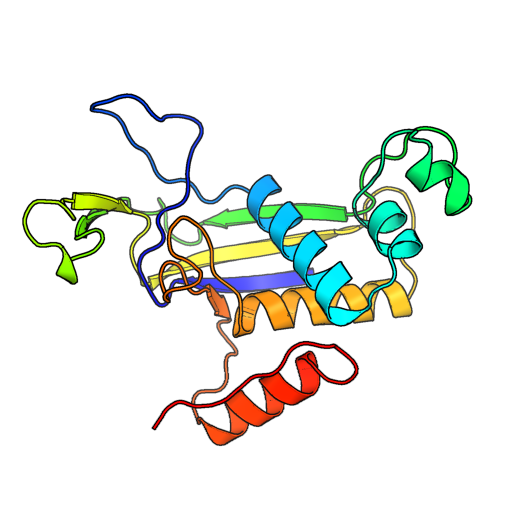OM 931 C C . ILE A 1 117 ? 3.949 -1.849 11.316 1.00 96.50 117 ILE A C 1
ATOM 933 O O . ILE A 1 117 ? 3.856 -3.009 11.735 1.00 96.50 117 ILE A O 1
ATOM 937 N N . HIS A 1 118 ? 4.146 -0.792 12.097 1.00 94.12 118 HIS A N 1
ATOM 938 C CA . HIS A 1 118 ? 4.337 -0.858 13.541 1.00 94.12 118 HIS A CA 1
ATOM 939 C C . HIS A 1 118 ? 3.192 -0.141 14.258 1.00 94.12 118 HIS A C 1
ATOM 941 O O . HIS A 1 118 ? 2.834 0.966 13.834 1.00 94.12 118 HIS A O 1
ATOM 947 N N . PRO A 1 119 ? 2.639 -0.711 15.342 1.00 92.62 119 PRO A N 1
ATOM 948 C CA . PRO A 1 119 ? 1.729 0.021 16.208 1.00 92.62 119 PRO A CA 1
ATOM 949 C C . PRO A 1 119 ? 2.448 1.227 16.818 1.00 92.62 119 PRO A C 1
ATOM 951 O O . PRO A 1 119 ? 3.647 1.210 17.103 1.00 92.62 119 PRO A O 1
ATOM 954 N N . ARG A 1 120 ? 1.698 2.299 17.027 1.00 91.75 120 ARG A N 1
ATOM 955 C CA . ARG A 1 120 ? 2.140 3.534 17.663 1.00 91.75 120 ARG A CA 1
ATOM 956 C C . ARG A 1 120 ? 0.998 4.025 18.549 1.00 91.75 120 ARG A C 1
ATOM 958 O O . ARG A 1 120 ? -0.153 3.949 18.149 1.00 91.75 120 ARG A O 1
ATOM 965 N N . ARG A 1 121 ? 1.308 4.591 19.721 1.00 85.31 121 ARG A N 1
ATOM 966 C CA . ARG A 1 121 ? 0.306 5.169 20.647 1.00 85.31 121 ARG A CA 1
ATOM 967 C C . ARG A 1 121 ? -0.741 4.139 21.109 1.00 85.31 121 ARG A C 1
ATOM 969 O O . ARG A 1 121 ? -1.916 4.187 20.744 1.00 85.31 121 ARG A O 1
ATOM 976 N N . GLY A 1 122 ? -0.279 3.224 21.959 1.00 81.81 122 GLY A N 1
ATOM 977 C CA . GLY A 1 122 ? -1.114 2.249 22.661 1.00 81.81 122 GLY A CA 1
ATOM 978 C C . GLY A 1 122 ? -1.356 0.947 21.889 1.00 81.81 122 GLY A C 1
ATOM 979 O O . GLY A 1 122 ? -1.071 0.872 20.692 1.00 81.81 122 GLY A O 1
ATOM 980 N N . PRO A 1 123 ? -1.879 -0.083 22.574 1.00 83.25 123 PRO A N 1
ATOM 981 C CA . PRO A 1 123 ? -2.109 -1.398 21.990 1.00 83.25 123 PRO A CA 1
ATOM 982 C C . PRO A 1 123 ? -3.229 -1.367 20.944 1.00 83.25 123 PRO A C 1
ATOM 984 O O . PRO A 1 123 ? -4.213 -0.633 21.080 1.00 83.25 123 PRO A O 1
ATOM 987 N N . GLN A 1 124 ? -3.076 -2.183 19.904 1.00 87.19 124 GLN A N 1
ATOM 988 C CA . GLN A 1 124 ? -4.131 -2.482 18.938 1.00 87.19 124 GLN A CA 1
ATOM 989 C C . GLN A 1 124 ? -4.862 -3.755 19.374 1.00 87.19 124 GLN A C 1
ATOM 991 O O . GLN A 1 124 ? -4.237 -4.690 19.876 1.00 87.19 124 GLN A O 1
ATOM 996 N N . SER A 1 125 ? -6.181 -3.794 19.196 1.00 91.31 125 SER A N 1
ATOM 997 C CA . SER A 1 125 ? -6.972 -4.999 19.437 1.00 91.31 125 SER A CA 1
ATOM 998 C C . SER A 1 125 ? -6.645 -6.083 18.404 1.00 91.31 125 SER A C 1
ATOM 1000 O O . SER A 1 125 ? -6.156 -5.802 17.307 1.00 91.31 125 SER A O 1
ATOM 1002 N N . ALA A 1 126 ? -6.959 -7.340 18.726 1.00 92.94 126 ALA A N 1
ATOM 1003 C CA . ALA A 1 126 ? -6.779 -8.451 17.791 1.00 92.94 126 ALA A CA 1
ATOM 1004 C C . ALA A 1 126 ? -7.588 -8.266 16.491 1.00 92.94 126 ALA A C 1
ATOM 1006 O O . ALA A 1 126 ? -7.132 -8.644 15.417 1.00 92.94 126 ALA A O 1
ATOM 1007 N N . GLU A 1 127 ? -8.773 -7.655 16.569 1.00 93.69 127 GLU A N 1
ATOM 1008 C CA . GLU A 1 127 ? -9.580 -7.321 15.388 1.00 93.69 127 GLU A CA 1
ATOM 1009 C C . GLU A 1 127 ? -8.923 -6.226 14.538 1.00 93.69 127 GLU A C 1
ATOM 1011 O O . GLU A 1 127 ? -8.826 -6.377 13.323 1.00 93.69 127 GLU A O 1
ATOM 1016 N N . GLN A 1 128 ? -8.407 -5.158 15.161 1.00 92.81 128 GLN A N 1
ATOM 1017 C CA . GLN A 1 128 ? -7.684 -4.098 14.445 1.00 92.81 128 GLN A CA 1
ATOM 1018 C C . GLN A 1 128 ? -6.472 -4.657 13.693 1.00 92.81 128 GLN A C 1
ATOM 1020 O O . GLN A 1 128 ? -6.256 -4.304 12.534 1.00 92.81 128 GLN A O 1
ATOM 1025 N N . ASN A 1 129 ? -5.715 -5.554 14.331 1.00 94.38 129 ASN A N 1
ATOM 1026 C CA . ASN A 1 129 ? -4.568 -6.208 13.707 1.00 94.38 129 ASN A CA 1
ATOM 1027 C C . ASN A 1 129 ? -4.994 -7.079 12.521 1.00 94.38 129 ASN A C 1
ATOM 1029 O O . ASN A 1 129 ? -4.450 -6.902 11.436 1.00 94.38 129 ASN A O 1
ATOM 1033 N N . ARG A 1 130 ? -6.018 -7.931 12.678 1.00 96.06 130 ARG A N 1
ATOM 1034 C CA . ARG A 1 130 ? -6.535 -8.770 11.580 1.00 96.06 130 ARG A CA 1
ATOM 1035 C C . ARG A 1 130 ? -7.029 -7.946 10.391 1.00 96.06 130 ARG A C 1
ATOM 1037 O O . ARG A 1 130 ? -6.724 -8.270 9.246 1.00 96.06 130 ARG A O 1
ATOM 1044 N N . ARG A 1 131 ? -7.763 -6.855 10.638 1.00 97.00 131 ARG A N 1
ATOM 1045 C CA . ARG A 1 131 ? -8.213 -5.946 9.569 1.00 97.00 131 ARG A CA 1
ATOM 1046 C C . ARG A 1 131 ? -7.040 -5.290 8.847 1.00 97.00 131 ARG A C 1
ATOM 1048 O O . ARG A 1 131 ? -7.056 -5.185 7.625 1.00 97.00 131 ARG A O 1
ATOM 1055 N N . LEU A 1 132 ? -6.023 -4.860 9.590 1.00 96.44 132 LEU A N 1
ATOM 1056 C CA . LEU A 1 132 ? -4.842 -4.214 9.026 1.00 96.44 132 LEU A CA 1
ATOM 1057 C C . LEU A 1 132 ? -3.962 -5.190 8.230 1.00 96.44 132 LEU A C 1
ATOM 1059 O O . LEU A 1 132 ? -3.465 -4.815 7.171 1.00 96.44 132 LEU A O 1
ATOM 1063 N N . GLU A 1 133 ? -3.818 -6.432 8.692 1.00 97.31 133 GLU A N 1
ATOM 1064 C CA . GLU A 1 133 ? -3.173 -7.515 7.938 1.00 97.31 133 GLU A CA 1
ATOM 1065 C C . GLU A 1 133 ? -3.907 -7.768 6.624 1.00 97.31 133 GLU A C 1
ATOM 1067 O O . GLU A 1 133 ? -3.292 -7.747 5.563 1.00 97.31 133 GLU A O 1
ATOM 1072 N N . ARG A 1 134 ? -5.238 -7.879 6.673 1.00 98.00 134 ARG A N 1
ATOM 1073 C CA . ARG A 1 134 ? -6.066 -8.051 5.477 1.00 98.00 134 ARG A CA 1
ATOM 1074 C C . ARG A 1 134 ? -5.932 -6.888 4.488 1.00 98.00 134 ARG A C 1
ATOM 1076 O O . ARG A 1 134 ? -5.854 -7.125 3.288 1.00 98.00 134 ARG A O 1
ATOM 1083 N N . VAL A 1 135 ? -5.886 -5.643 4.966 1.00 98.31 135 VAL A N 1
ATOM 1084 C CA . VAL A 1 135 ? -5.648 -4.453 4.123 1.00 98.31 135 VAL A CA 1
ATOM 1085 C C . VAL A 1 135 ? -4.278 -4.509 3.464 1.00 98.31 135 VAL A C 1
ATOM 1087 O O . VAL A 1 135 ? -4.159 -4.220 2.276 1.00 98.31 135 VAL A O 1
ATOM 1090 N N . LEU A 1 136 ? -3.247 -4.868 4.231 1.00 98.06 136 LEU A N 1
ATOM 1091 C CA . LEU A 1 136 ? -1.886 -4.995 3.726 1.00 98.06 136 LEU A CA 1
ATOM 1092 C C . LEU A 1 136 ? -1.800 -6.082 2.652 1.00 98.06 136 LEU A C 1
ATOM 1094 O O . LEU A 1 136 ? -1.264 -5.822 1.580 1.00 98.06 136 LEU A O 1
ATOM 1098 N N . ASP A 1 137 ? -2.360 -7.258 2.915 1.00 97.81 137 ASP A N 1
ATOM 1099 C CA . ASP A 1 137 ? -2.320 -8.385 1.987 1.00 97.81 137 ASP A CA 1
ATOM 1100 C C . ASP A 1 137 ? -3.170 -8.107 0.728 1.00 97.81 137 ASP A C 1
ATOM 1102 O O . ASP A 1 137 ? -2.740 -8.422 -0.380 1.00 97.81 137 ASP A O 1
ATOM 1106 N N . ALA A 1 138 ? -4.321 -7.432 0.857 1.00 98.12 138 ALA A N 1
ATOM 1107 C CA . ALA A 1 138 ? -5.120 -6.977 -0.287 1.00 98.12 138 ALA A CA 1
ATOM 1108 C C . ALA A 1 138 ? -4.368 -5.953 -1.146 1.00 98.12 138 ALA A C 1
ATOM 1110 O O . ALA A 1 138 ? -4.323 -6.087 -2.368 1.00 98.12 138 ALA A O 1
ATOM 1111 N N . TRP A 1 139 ? -3.737 -4.957 -0.520 1.00 98.00 139 TRP A N 1
ATOM 1112 C CA . TRP A 1 139 ? -2.924 -3.977 -1.234 1.00 98.00 139 TRP A CA 1
ATOM 1113 C C . TRP A 1 139 ? -1.709 -4.621 -1.909 1.00 98.00 139 TRP A C 1
ATOM 1115 O O . TRP A 1 139 ? -1.392 -4.264 -3.037 1.00 98.00 139 TRP A O 1
ATOM 1125 N N . LEU A 1 140 ? -1.044 -5.577 -1.257 1.00 97.81 140 LEU A N 1
ATOM 1126 C CA . LEU A 1 140 ? 0.097 -6.280 -1.840 1.00 97.81 140 LEU A CA 1
ATOM 1127 C C . LEU A 1 140 ? -0.300 -7.118 -3.057 1.00 97.81 140 LEU A C 1
ATOM 1129 O O . LEU A 1 140 ? 0.463 -7.165 -4.012 1.00 97.81 140 LEU A O 1
ATOM 1133 N N . LEU A 1 141 ? -1.467 -7.763 -3.030 1.00 96.88 141 LEU A N 1
ATOM 1134 C CA . LEU A 1 141 ? -1.898 -8.659 -4.104 1.00 96.88 141 LEU A CA 1
ATOM 1135 C C . LEU A 1 141 ? -2.592 -7.930 -5.268 1.00 96.88 141 LEU A C 1
ATOM 1137 O O . LEU A 1 141 ? -2.488 -8.363 -6.412 1.00 96.88 141 LEU A O 1
ATOM 1141 N N . LEU A 1 142 ? -3.329 -6.852 -4.982 1.00 96.81 142 LEU A N 1
ATOM 1142 C CA . LEU A 1 142 ? -4.232 -6.187 -5.938 1.00 96.81 142 LEU A CA 1
ATOM 1143 C C . LEU A 1 142 ? -3.934 -4.693 -6.130 1.00 96.81 142 LEU A C 1
ATOM 1145 O O . LEU A 1 142 ? -4.600 -4.013 -6.913 1.00 96.81 142 LEU A O 1
ATOM 1149 N N . GLY A 1 143 ? -2.988 -4.146 -5.372 1.00 96.62 143 GLY A N 1
ATOM 1150 C CA . GLY A 1 143 ? -2.637 -2.736 -5.395 1.00 96.62 143 GLY A CA 1
ATOM 1151 C C . GLY A 1 143 ? -1.548 -2.391 -6.404 1.00 96.62 143 GLY A C 1
ATOM 1152 O O . GLY A 1 143 ? -0.885 -3.234 -7.008 1.00 96.62 143 GLY A O 1
ATOM 1153 N N . ALA A 1 144 ? -1.348 -1.087 -6.567 1.00 97.06 144 ALA A N 1
ATOM 1154 C CA . ALA A 1 144 ? -0.325 -0.526 -7.432 1.00 97.06 144 ALA A CA 1
ATOM 1155 C C . ALA A 1 144 ? 0.046 0.895 -6.980 1.00 97.06 144 ALA A C 1
ATOM 1157 O O . ALA A 1 144 ? -0.741 1.581 -6.316 1.00 97.06 144 ALA A O 1
ATOM 1158 N N . VAL A 1 145 ? 1.231 1.375 -7.361 1.00 95.19 145 VAL A N 1
ATOM 1159 C CA . VAL A 1 145 ? 1.760 2.688 -6.963 1.00 95.19 145 VAL A CA 1
ATOM 1160 C C . VAL A 1 145 ? 2.103 3.565 -8.166 1.00 95.19 145 VAL A C 1
ATOM 1162 O O . VAL A 1 145 ? 2.725 3.132 -9.131 1.00 95.19 145 VAL A O 1
ATOM 1165 N N . GLY A 1 146 ? 1.793 4.858 -8.049 1.00 93.25 146 GLY A N 1
ATOM 1166 C CA . GLY A 1 146 ? 2.237 5.888 -8.988 1.00 93.25 146 GLY A CA 1
ATOM 1167 C C . GLY A 1 146 ? 1.227 6.190 -10.092 1.00 93.25 146 GLY A C 1
ATOM 1168 O O . GLY A 1 146 ? 0.051 5.836 -10.008 1.00 93.25 146 GLY A O 1
ATOM 1169 N N . GLN A 1 147 ? 1.676 6.924 -11.111 1.00 92.31 147 GLN A N 1
ATOM 1170 C CA . GLN A 1 147 ? 0.821 7.276 -12.243 1.00 92.31 147 GLN A CA 1
ATOM 1171 C C . GLN A 1 147 ? 0.400 6.025 -13.016 1.00 92.31 147 GLN A C 1
ATOM 1173 O O . GLN A 1 147 ? 1.208 5.125 -13.224 1.00 92.31 147 GLN A O 1
ATOM 1178 N N . ARG A 1 148 ? -0.841 6.031 -13.525 1.00 92.12 148 ARG A N 1
ATOM 1179 C CA . ARG A 1 148 ? -1.398 4.952 -14.364 1.00 92.12 148 ARG A CA 1
ATOM 1180 C C . ARG A 1 148 ? -1.481 3.599 -13.639 1.00 92.12 148 ARG A C 1
ATOM 1182 O O . ARG A 1 148 ? -1.569 2.566 -14.295 1.00 92.12 148 ARG A O 1
ATOM 1189 N N . SER A 1 149 ? -1.520 3.610 -12.307 1.00 93.12 149 SER A N 1
ATOM 1190 C CA . SER A 1 149 ? -1.732 2.416 -11.481 1.00 93.12 149 SER A CA 1
ATOM 1191 C C . SER A 1 149 ? -3.047 1.701 -11.786 1.00 93.12 149 SER A C 1
ATOM 1193 O O . SER A 1 149 ? -3.097 0.480 -11.851 1.00 93.12 149 SER A O 1
ATOM 1195 N N . ASN A 1 150 ? -4.087 2.457 -12.132 1.00 91.19 150 ASN A N 1
ATOM 1196 C CA . ASN A 1 150 ? -5.356 1.935 -12.644 1.00 91.19 150 ASN A CA 1
ATOM 1197 C C . ASN A 1 150 ? -5.289 1.360 -14.074 1.00 91.19 150 ASN A C 1
ATOM 1199 O O . ASN A 1 150 ? -6.320 1.023 -14.647 1.00 91.19 150 ASN A O 1
ATOM 1203 N N . ARG A 1 151 ? -4.102 1.308 -14.685 1.00 91.31 151 ARG A N 1
ATOM 1204 C CA . ARG A 1 151 ? -3.840 0.715 -16.004 1.00 91.31 151 ARG A CA 1
ATOM 1205 C C . ARG A 1 151 ? -2.620 -0.214 -15.969 1.00 91.31 151 ARG A C 1
ATOM 1207 O O . ARG A 1 151 ? -1.916 -0.331 -16.967 1.00 91.31 151 ARG A O 1
ATOM 1214 N N . GLY A 1 152 ? -2.351 -0.819 -14.811 1.00 90.06 152 GLY A N 1
ATOM 1215 C CA . GLY A 1 152 ? -1.337 -1.862 -14.638 1.00 90.06 152 GLY A CA 1
ATOM 1216 C C . GLY A 1 152 ? 0.092 -1.378 -14.387 1.00 90.06 152 GLY A C 1
ATOM 1217 O O . GLY A 1 152 ? 0.979 -2.214 -14.255 1.00 90.06 152 GLY A O 1
ATOM 1218 N N . ALA A 1 153 ? 0.357 -0.068 -14.313 1.00 94.69 153 ALA A N 1
ATOM 1219 C CA . ALA A 1 153 ? 1.690 0.431 -13.961 1.00 94.69 153 ALA A CA 1
ATOM 1220 C C . ALA A 1 153 ? 1.934 0.385 -12.443 1.00 94.69 153 ALA A C 1
ATOM 1222 O O . ALA A 1 153 ? 1.054 0.714 -11.655 1.00 94.69 153 ALA A O 1
ATOM 1223 N N . GLY A 1 154 ? 3.149 0.039 -12.026 1.00 96.31 154 GLY A N 1
ATOM 1224 C CA . GLY A 1 154 ? 3.542 -0.010 -10.621 1.00 96.31 154 GLY A CA 1
ATOM 1225 C C . GLY A 1 154 ? 2.775 -1.025 -9.779 1.00 96.31 154 GLY A C 1
ATOM 1226 O O . GLY A 1 154 ? 2.611 -0.788 -8.581 1.00 96.31 154 GLY A O 1
ATOM 1227 N N . SER A 1 155 ? 2.299 -2.117 -10.381 1.00 97.31 155 SER A N 1
ATOM 1228 C CA . SER A 1 155 ? 1.682 -3.227 -9.649 1.00 97.31 155 SER A CA 1
ATOM 1229 C C . SER A 1 155 ? 2.673 -3.803 -8.647 1.00 97.31 155 SER A C 1
ATOM 1231 O O . SER A 1 155 ? 3.814 -4.108 -9.006 1.00 97.31 155 SER A O 1
ATOM 1233 N N . VAL A 1 156 ? 2.247 -3.919 -7.392 1.00 96.62 156 VAL A N 1
ATOM 1234 C CA . VAL A 1 156 ? 3.042 -4.543 -6.330 1.00 96.62 156 VAL A CA 1
ATOM 1235 C C . VAL A 1 156 ? 2.719 -6.030 -6.250 1.00 96.62 156 VAL A C 1
ATOM 1237 O O . VAL A 1 156 ? 1.650 -6.452 -6.683 1.00 96.62 156 VAL A O 1
ATOM 1240 N N . TRP A 1 157 ? 3.664 -6.823 -5.751 1.00 95.81 157 TRP A N 1
ATOM 1241 C CA . TRP A 1 157 ? 3.511 -8.273 -5.681 1.00 95.81 157 TRP A CA 1
ATOM 1242 C C . TRP A 1 157 ? 4.309 -8.867 -4.525 1.00 95.81 157 TRP A C 1
ATOM 1244 O O . TRP A 1 157 ? 5.530 -8.656 -4.476 1.00 95.81 157 TRP A O 1
ATOM 1254 N N . PRO A 1 158 ? 3.656 -9.556 -3.571 1.00 96.88 158 PRO A N 1
ATOM 1255 C CA . PRO A 1 158 ? 4.335 -10.111 -2.413 1.00 96.88 158 PRO A CA 1
ATOM 1256 C C . PRO A 1 158 ? 5.182 -11.321 -2.811 1.00 96.88 158 PRO A C 1
ATOM 1258 O O . PRO A 1 158 ? 4.863 -12.034 -3.760 1.00 96.88 158 PRO A O 1
ATOM 1261 N N . ASP A 1 159 ? 6.245 -11.585 -2.053 1.00 93.62 159 ASP A N 1
ATOM 1262 C CA . ASP A 1 159 ? 7.123 -12.737 -2.313 1.00 93.62 159 ASP A CA 1
ATOM 1263 C C . ASP A 1 159 ? 6.386 -14.090 -2.162 1.00 93.62 159 ASP A C 1
ATOM 1265 O O . ASP A 1 159 ? 6.810 -15.087 -2.737 1.00 93.62 159 ASP A O 1
ATOM 1269 N N . ASP A 1 160 ? 5.278 -14.121 -1.412 1.00 93.88 160 ASP A N 1
ATOM 1270 C CA . ASP A 1 160 ? 4.432 -15.301 -1.182 1.00 93.88 160 ASP A CA 1
ATOM 1271 C C . ASP A 1 160 ? 3.197 -15.370 -2.103 1.00 93.88 160 ASP A C 1
ATOM 1273 O O . ASP A 1 160 ? 2.221 -16.063 -1.798 1.00 93.88 160 ASP A O 1
ATOM 1277 N N . ALA A 1 161 ? 3.181 -14.595 -3.189 1.00 94.12 161 ALA A N 1
ATOM 1278 C CA . ALA A 1 161 ? 2.027 -14.530 -4.072 1.00 94.12 161 ALA A CA 1
ATOM 1279 C C . ALA A 1 161 ? 1.722 -15.889 -4.735 1.00 94.12 161 ALA A C 1
ATOM 1281 O O . ALA A 1 161 ? 2.647 -16.617 -5.106 1.00 94.12 161 ALA A O 1
ATOM 1282 N N . PRO A 1 162 ? 0.437 -16.225 -4.951 1.00 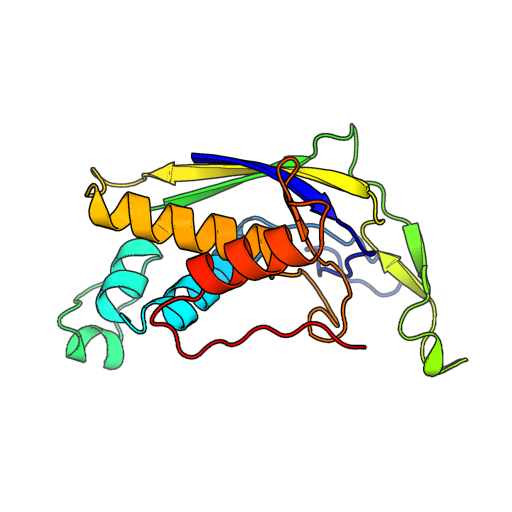94.81 162 PRO A N 1
ATOM 1283 C CA . PRO A 1 162 ? 0.069 -17.419 -5.701 1.00 94.81 162 PRO A CA 1
ATOM 1284 C C . PRO A 1 162 ? 0.565 -17.342 -7.150 1.00 94.81 162 PRO A C 1
ATOM 1286 O O . PRO A 1 162 ? 0.443 -16.300 -7.792 1.00 94.81 162 PRO A O 1
ATOM 1289 N N . VAL A 1 163 ? 1.093 -18.455 -7.663 1.00 91.56 163 VAL A N 1
ATOM 1290 C CA . VAL A 1 163 ? 1.570 -18.565 -9.055 1.00 91.56 163 VAL A CA 1
ATOM 1291 C C . VAL A 1 163 ? 0.442 -19.002 -9.991 1.00 91.56 163 VAL A C 1
ATOM 1293 O O . VAL A 1 163 ? 0.334 -18.512 -11.111 1.00 91.56 163 VAL A O 1
ATOM 1296 N N . GLU A 1 164 ? -0.436 -19.882 -9.509 1.00 95.38 164 GLU A N 1
ATOM 1297 C CA . GLU A 1 164 ? -1.567 -20.393 -10.279 1.00 95.38 164 GLU A CA 1
ATOM 1298 C C . GLU A 1 164 ? -2.751 -19.425 -10.256 1.00 95.38 164 GLU A C 1
ATOM 1300 O O . GLU A 1 164 ? -3.153 -18.936 -9.196 1.00 95.38 164 GLU A O 1
ATOM 1305 N N . ALA A 1 165 ? -3.371 -19.209 -11.419 1.00 94.38 165 ALA A N 1
ATOM 1306 C CA . ALA A 1 165 ? -4.490 -18.281 -11.579 1.00 94.38 165 ALA A CA 1
ATOM 1307 C C . ALA A 1 165 ? -5.680 -18.610 -10.655 1.00 94.38 165 ALA A C 1
ATOM 1309 O O . ALA A 1 165 ? -6.288 -17.708 -10.078 1.00 94.38 165 ALA A O 1
ATOM 1310 N N . ALA A 1 166 ? -5.977 -19.898 -10.452 1.00 95.50 166 ALA A N 1
ATOM 1311 C CA . ALA A 1 166 ? -7.034 -20.336 -9.540 1.00 95.50 166 ALA A CA 1
ATOM 1312 C C . ALA A 1 166 ? -6.731 -19.951 -8.080 1.00 95.50 166 ALA A C 1
ATOM 1314 O O . ALA A 1 166 ? -7.576 -19.359 -7.412 1.00 95.50 166 ALA A O 1
ATOM 1315 N N . ALA A 1 167 ? -5.505 -20.209 -7.614 1.00 96.56 167 ALA A N 1
ATOM 1316 C CA . ALA A 1 167 ? -5.072 -19.869 -6.258 1.00 96.56 167 ALA A CA 1
ATOM 1317 C C . ALA A 1 167 ? -4.986 -18.347 -6.045 1.00 96.56 167 ALA A C 1
ATOM 1319 O O . ALA A 1 167 ? -5.311 -17.840 -4.969 1.00 96.56 167 ALA A O 1
ATOM 1320 N N . PHE A 1 168 ? -4.592 -17.598 -7.082 1.00 96.12 168 PHE A N 1
ATOM 1321 C CA . PHE A 1 168 ? -4.647 -16.138 -7.079 1.00 96.12 168 PHE A CA 1
ATOM 1322 C C . PHE A 1 168 ? -6.079 -15.642 -6.873 1.00 96.12 168 PHE A C 1
ATOM 1324 O O . PHE A 1 168 ? -6.329 -14.838 -5.974 1.00 96.12 168 PHE A O 1
ATOM 1331 N N . MET A 1 169 ? -7.019 -16.150 -7.673 1.00 97.06 169 MET A N 1
ATOM 1332 C CA . MET A 1 169 ? -8.420 -15.749 -7.603 1.00 97.06 169 MET A CA 1
ATOM 1333 C C . MET A 1 169 ? -9.057 -16.115 -6.266 1.00 97.06 169 MET A C 1
ATOM 1335 O O . MET A 1 169 ? -9.764 -15.288 -5.696 1.00 97.06 169 MET A O 1
ATOM 1339 N N . GLU A 1 170 ? -8.766 -17.296 -5.723 1.00 97.19 170 GLU A N 1
ATOM 1340 C CA . GLU A 1 170 ? -9.225 -17.699 -4.393 1.00 97.19 170 GLU A CA 1
ATOM 1341 C C . GLU 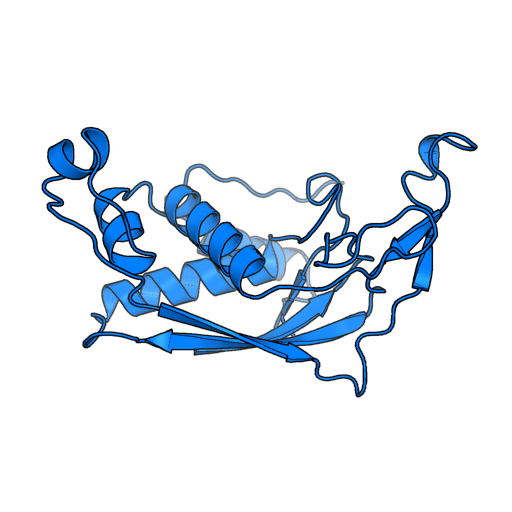A 1 170 ? -8.726 -16.729 -3.309 1.00 97.19 170 GLU A C 1
ATOM 1343 O O . GLU A 1 170 ? -9.530 -16.170 -2.555 1.00 97.19 170 GLU A O 1
ATOM 1348 N N . ARG A 1 171 ? -7.412 -16.445 -3.274 1.00 97.56 171 ARG A N 1
ATOM 1349 C CA . ARG A 1 171 ? -6.819 -15.510 -2.302 1.00 97.56 171 ARG A CA 1
ATOM 1350 C C . ARG A 1 171 ? -7.396 -14.103 -2.461 1.00 97.56 171 ARG A C 1
ATOM 1352 O O . ARG A 1 171 ? -7.756 -13.475 -1.465 1.00 97.56 171 ARG A O 1
ATOM 1359 N N . ALA A 1 172 ? -7.524 -13.611 -3.692 1.00 97.56 172 ALA A N 1
ATOM 1360 C CA . ALA A 1 172 ? -8.096 -12.301 -3.983 1.00 97.56 172 ALA A CA 1
ATOM 1361 C C . ALA A 1 172 ? -9.559 -12.209 -3.525 1.00 97.56 172 ALA A C 1
ATOM 1363 O O . ALA A 1 172 ? -9.919 -11.277 -2.808 1.00 97.56 172 ALA A O 1
ATOM 1364 N N . MET A 1 173 ? -10.401 -13.188 -3.866 1.00 97.38 173 MET A N 1
ATOM 1365 C CA . MET A 1 173 ? -11.801 -13.209 -3.434 1.00 97.38 173 MET A CA 1
ATOM 1366 C C . MET A 1 173 ? -11.927 -13.274 -1.909 1.00 97.38 173 MET A C 1
ATOM 1368 O O . MET A 1 173 ? -12.728 -12.531 -1.340 1.00 97.38 173 MET A O 1
ATOM 1372 N N . GLY A 1 174 ? -11.101 -14.081 -1.235 1.00 97.81 174 GLY A N 1
ATOM 1373 C CA . GLY A 1 174 ? -11.050 -14.134 0.228 1.00 97.81 174 GLY A CA 1
ATOM 1374 C C . GLY A 1 174 ? -10.683 -12.782 0.851 1.00 97.81 174 GLY A C 1
ATOM 1375 O O . GLY A 1 174 ? -11.355 -12.307 1.768 1.00 97.81 174 GLY A O 1
ATOM 1376 N N . LEU A 1 175 ? -9.674 -12.100 0.300 1.00 98.00 175 LEU A N 1
ATOM 1377 C CA . LEU A 1 175 ? -9.263 -10.765 0.745 1.00 98.00 175 LEU A CA 1
ATOM 1378 C C . LEU A 1 175 ? -10.328 -9.694 0.480 1.00 98.00 175 LEU A C 1
ATOM 1380 O O . LEU A 1 175 ? -10.415 -8.734 1.246 1.00 98.00 175 LEU A O 1
ATOM 1384 N N . LEU A 1 176 ? -11.170 -9.849 -0.543 1.00 98.31 176 LEU A N 1
ATOM 1385 C CA . LEU A 1 176 ? -12.245 -8.909 -0.885 1.00 98.31 176 LEU A CA 1
ATOM 1386 C C . LEU A 1 176 ? -13.611 -9.267 -0.266 1.00 98.31 176 LEU A C 1
ATOM 1388 O O . LEU A 1 176 ? -14.550 -8.477 -0.378 1.00 98.31 176 LEU A O 1
ATOM 1392 N N . ALA A 1 177 ? -13.741 -10.404 0.421 1.00 97.19 177 ALA A N 1
ATOM 1393 C CA . ALA A 1 177 ? -15.008 -10.905 0.958 1.00 97.19 177 ALA A CA 1
ATOM 1394 C C . ALA A 1 177 ? -15.733 -9.895 1.874 1.00 97.19 177 ALA A C 1
ATOM 1396 O O . ALA A 1 177 ? -15.168 -9.369 2.833 1.00 97.19 177 ALA A O 1
ATOM 1397 N N . GLY A 1 178 ? -17.005 -9.609 1.590 1.00 95.81 178 GLY A N 1
ATOM 1398 C CA . GLY A 1 178 ? -17.795 -8.623 2.342 1.00 95.81 178 GLY A CA 1
ATOM 1399 C C . GLY A 1 178 ? -17.531 -7.158 1.969 1.00 95.81 178 GLY A C 1
ATOM 1400 O O . GLY A 1 178 ? -18.208 -6.277 2.490 1.00 95.81 178 GLY A O 1
ATOM 1401 N N . SER A 1 179 ? -16.607 -6.886 1.042 1.00 96.94 179 SER A N 1
ATOM 1402 C CA . SER A 1 179 ? -16.400 -5.548 0.480 1.00 96.94 179 SER A CA 1
ATOM 1403 C C . SER A 1 179 ? -17.248 -5.309 -0.778 1.00 96.94 179 SER A C 1
ATOM 1405 O O . SER A 1 179 ? -17.874 -6.219 -1.337 1.00 96.94 179 SER A O 1
ATOM 1407 N N . LYS A 1 180 ? -17.238 -4.066 -1.274 1.00 93.38 180 LYS A N 1
ATOM 1408 C CA . LYS A 1 180 ? -17.854 -3.701 -2.564 1.00 93.38 180 LYS A CA 1
ATOM 1409 C C . LYS A 1 180 ? -16.957 -4.006 -3.769 1.00 93.38 180 LYS A C 1
ATOM 1411 O O . LYS A 1 180 ? -17.431 -3.955 -4.899 1.00 93.38 180 LYS A O 1
ATOM 1416 N N . LEU A 1 181 ? -15.681 -4.316 -3.542 1.00 95.69 181 LEU A N 1
ATOM 1417 C CA . LEU A 1 181 ? -14.717 -4.584 -4.604 1.00 95.69 181 LEU A CA 1
ATOM 1418 C C . LEU A 1 181 ? -14.951 -5.964 -5.226 1.00 95.69 181 LEU A C 1
ATOM 1420 O O . LEU A 1 181 ? -15.455 -6.886 -4.580 1.00 95.69 181 LEU A O 1
ATOM 1424 N N . ARG A 1 182 ? -14.586 -6.101 -6.500 1.00 93.56 182 ARG A N 1
ATOM 1425 C CA . ARG A 1 182 ? -14.683 -7.340 -7.278 1.00 93.56 182 ARG A CA 1
ATOM 1426 C C . ARG A 1 182 ? -13.381 -7.543 -8.048 1.00 93.56 182 ARG A C 1
ATOM 1428 O O . ARG A 1 182 ? -12.714 -6.570 -8.391 1.00 93.56 182 ARG A O 1
ATOM 1435 N N . CYS A 1 183 ? -13.037 -8.797 -8.303 1.00 93.00 183 CYS A N 1
ATOM 1436 C CA . CYS A 1 183 ? -11.870 -9.194 -9.080 1.00 93.00 183 CYS A CA 1
ATOM 1437 C C . CYS A 1 183 ? -12.320 -10.197 -10.147 1.00 93.00 183 CYS A C 1
ATOM 1439 O O . CYS A 1 183 ? -13.232 -10.986 -9.894 1.00 93.00 183 CYS A O 1
ATOM 1441 N N . ALA A 1 184 ? -11.702 -10.140 -11.321 1.00 91.50 184 ALA A N 1
ATOM 1442 C CA . ALA A 1 184 ? -11.929 -11.055 -12.428 1.00 91.50 184 ALA A CA 1
ATOM 1443 C C . ALA A 1 184 ? -10.609 -11.266 -13.177 1.00 91.50 184 ALA A C 1
ATOM 1445 O O . ALA A 1 184 ? -9.786 -10.347 -13.240 1.00 91.50 184 ALA A O 1
ATOM 1446 N N . LEU A 1 185 ? -10.434 -12.457 -13.746 1.00 89.69 185 LEU A N 1
ATOM 1447 C CA . LEU A 1 185 ? -9.425 -12.693 -14.774 1.00 89.69 185 LEU A CA 1
ATOM 1448 C C . LEU A 1 185 ? -9.980 -12.206 -16.112 1.00 89.69 185 LEU A C 1
ATOM 1450 O O . LEU A 1 185 ? -11.190 -12.255 -16.337 1.00 89.69 185 LEU A O 1
ATOM 1454 N N . LEU A 1 186 ? -9.097 -11.675 -16.950 1.00 84.06 186 LEU A N 1
ATOM 1455 C CA . LEU A 1 186 ? -9.428 -11.290 -18.314 1.00 84.06 186 LEU A CA 1
ATOM 1456 C C . LEU A 1 186 ? -8.886 -12.384 -19.232 1.00 84.06 186 LEU A C 1
ATOM 1458 O O . LEU A 1 186 ? -7.706 -12.725 -19.115 1.00 84.06 186 LEU A O 1
ATOM 1462 N N . ASP A 1 187 ? -9.759 -12.907 -20.085 1.00 70.31 187 ASP A N 1
ATOM 1463 C CA . ASP A 1 187 ? -9.448 -13.922 -21.096 1.00 70.31 187 ASP A CA 1
ATOM 1464 C C . ASP A 1 187 ? -8.874 -13.288 -22.376 1.00 70.31 187 ASP A C 1
ATOM 1466 O O . ASP A 1 187 ? -9.279 -12.144 -22.713 1.00 70.31 187 ASP A O 1
#

Solvent-accessible surface area (backbone atoms only — not comparable to full-atom values): 10479 Å² total; per-residue (Å²): 94,78,49,51,32,28,23,77,25,46,19,41,32,78,39,95,47,77,46,96,96,44,63,49,46,39,93,51,44,71,59,53,51,53,49,46,51,51,42,42,44,54,49,64,72,44,65,62,59,49,36,61,43,64,30,44,63,65,42,77,68,40,45,75,66,74,42,79,59,72,44,77,39,29,53,45,64,44,72,41,69,73,42,102,60,78,61,71,39,84,36,79,31,59,64,94,52,52,85,80,28,46,70,38,50,16,34,45,47,68,48,41,36,37,42,35,46,40,81,31,91,67,89,74,52,75,65,58,49,53,54,51,51,43,28,50,52,38,40,31,69,74,29,50,42,43,57,58,28,96,72,63,23,12,22,36,36,39,82,84,57,61,85,50,70,67,57,35,50,53,53,50,50,64,59,35,61,90,29,85,63,83,86,79,87,86,132

pLDDT: mean 91.64, std 8.55, range [51.34, 98.31]